Protein AF-A0A2S6S0I6-F1 (afdb_monomer)

Secondary structure (DSSP, 8-state):
---TTS-HHHHHHHHHHHHHHHHHHHHHHHHHH--S--STTT-HHHHHHHHHHHHHHHHHHHHHHHHHHHHHHHHHHHHHHHHHHHHHHHHHHHHHHHTSTTS-HHHHHHHHHHHHHHHHHHHHHHHH-EETTEESSSSTTTTEEEE-SSSTT-EEEE-----STTTSS--------------HHHHTTTT-------PPTT--EEEE-SS-EEEE-PPTT--HHHHHHHHHTTHHHH-----------------SS---------

Nearest PDB structures (foldseek):
  8jmv-assembly1_A  TM=9.653E-01  e=4.214E-10  Bacillus amyloliquefaciens
  9atl-assembly1_K  TM=6.067E-01  e=5.389E-10  Stenotrophomonas maltophilia
  3k8w-assembly1_A  TM=6.489E-01  e=7.582E-09  Sphingomonas sp. A1
  6x80-assembly1_D  TM=6.463E-01  e=2.293E-08  Campylobacter jejuni
  6xky-assembly1_A  TM=8.250E-01  e=2.610E-06  Caulobacter vibrioides NA1000

Sequence (266 aa):
MPGINTSMGTSASMKSLLKTEREMLSAMERISSGKRINHAGDDAAGAAISDRMSATIRALDMSVRNAADVLSMAQVAEGALDEHSQALQRIRELSIQAATDILNAEQRVYLQTEVNQLLNEMDRVSRDTTFNEIAVLDGTFADRRFQIGSHEREKAVISIANMRNDMLGAYQASTEHTAGETNLAANVRAGDTAPASLVSANDDFDITGLLGTATIDVNAGNTAADIVELVNDKFDNTGVSATATTTVKLQVNSTAGAMQGTGKVV

Radius of gyration: 42.01 Å; Cα contacts (8 Å, |Δi|>4): 218; chains: 1; bounding box: 95×36×138 Å

Foldseek 3Di:
DPDPPDPPPVVVVVVVVVVVVVVVVLVVVCVVVVHPDDDCVVPVVVVVVVVVVVLQVVLQVVLVVLVVLVVVLVVLVVVLVVLVVVLVVLLVVLVVVLPDPVDDPVRNVVSVVVNVVSLVVNQVSQVVSDDPNHRCQQQPLAQDWTQNGSDPPNTDTDGHHHRRPCPVPPPDDDDDPCPDDPAVVVCVVPVDDDPFDPDDQPPWDWQAAPQGIDIQGTHGRDDPVNSQVSVVVCCVRHVDHDDDDDDHDHDDDPDPDDDDDDDDDD

Solvent-accessible surface area (backbone atoms only — not comparable to full-atom values): 16025 Å² total; per-residue (Å²): 130,85,66,86,89,61,58,64,70,59,52,51,54,49,53,51,49,59,47,53,51,53,52,49,52,52,50,50,51,28,63,76,68,72,35,94,70,87,50,67,88,78,39,55,68,61,45,54,51,53,50,51,51,54,50,42,50,55,35,40,57,50,10,53,50,46,47,49,55,51,49,55,46,50,51,55,51,49,55,55,50,49,53,46,51,55,47,49,52,51,45,50,53,51,51,58,58,59,70,40,86,88,60,53,74,70,56,45,52,52,52,48,51,54,43,52,50,49,52,52,47,43,41,45,52,26,64,69,42,54,55,94,90,37,53,48,27,67,35,78,28,48,74,41,74,41,63,56,40,71,54,92,89,40,57,49,75,48,65,36,67,50,56,36,65,78,68,58,77,67,82,78,85,83,82,81,84,80,70,75,91,71,48,58,73,59,50,72,74,42,97,58,79,77,86,69,54,84,44,48,69,75,66,51,47,75,45,78,39,93,69,32,72,44,77,44,85,39,54,60,55,49,48,63,63,55,53,25,49,60,40,43,74,40,22,93,50,15,70,46,82,59,84,68,82,89,85,82,72,84,73,87,78,82,72,90,77,84,88,88,80,93,74,89,79,132

Structure (mmCIF, N/CA/C/O backbone):
data_AF-A0A2S6S0I6-F1
#
_entry.id   AF-A0A2S6S0I6-F1
#
loop_
_atom_site.group_PDB
_atom_site.id
_atom_site.type_symbol
_atom_site.label_atom_id
_atom_site.label_alt_id
_atom_site.label_comp_id
_atom_site.label_asym_id
_atom_site.label_entity_id
_atom_site.label_seq_id
_atom_site.pdbx_PDB_ins_code
_atom_site.Cartn_x
_atom_site.Cartn_y
_atom_site.Cartn_z
_atom_site.occupancy
_atom_site.B_iso_or_equiv
_atom_site.auth_seq_id
_atom_site.auth_comp_id
_atom_site.auth_asym_id
_atom_site.auth_atom_id
_atom_site.pdbx_PDB_model_num
ATOM 1 N N . MET A 1 1 ? -56.258 -19.439 76.731 1.00 50.78 1 MET A N 1
ATOM 2 C CA . MET A 1 1 ? -55.107 -18.648 77.217 1.00 50.78 1 MET A CA 1
ATOM 3 C C . MET A 1 1 ? -54.186 -18.372 76.038 1.00 50.78 1 MET A C 1
ATOM 5 O O . MET A 1 1 ? -53.887 -19.327 75.331 1.00 50.78 1 MET A O 1
ATOM 9 N N . PRO A 1 2 ? -53.771 -17.122 75.778 1.00 57.38 2 PRO A N 1
ATOM 10 C CA . PRO A 1 2 ? -52.704 -16.849 74.819 1.00 57.38 2 PRO A CA 1
ATOM 11 C C . PRO A 1 2 ? -51.404 -17.451 75.373 1.00 57.38 2 PRO A C 1
ATOM 13 O O . PRO A 1 2 ? -51.057 -17.201 76.526 1.00 57.38 2 PRO A O 1
ATOM 16 N N . GLY A 1 3 ? -50.729 -18.302 74.601 1.00 61.59 3 GLY A N 1
ATOM 17 C CA . GLY A 1 3 ? -49.487 -18.950 75.027 1.00 61.59 3 GLY A CA 1
ATOM 18 C C . GLY A 1 3 ? -48.355 -17.933 75.195 1.00 61.59 3 GLY A C 1
ATOM 19 O O . GLY A 1 3 ? -48.054 -17.180 74.276 1.00 61.59 3 GLY A O 1
ATOM 20 N N . ILE A 1 4 ? -47.723 -17.922 76.368 1.00 61.22 4 ILE A N 1
ATOM 21 C CA . ILE A 1 4 ? -46.702 -16.935 76.771 1.00 61.22 4 ILE A CA 1
ATOM 22 C C . ILE A 1 4 ? -45.299 -17.317 76.236 1.00 61.22 4 ILE A C 1
ATOM 24 O O . ILE A 1 4 ? -44.398 -16.488 76.195 1.00 61.22 4 ILE A O 1
ATOM 28 N N . ASN A 1 5 ? -45.121 -18.553 75.745 1.00 66.50 5 ASN A N 1
ATOM 29 C CA . ASN A 1 5 ? -43.836 -19.069 75.243 1.00 66.50 5 ASN A CA 1
ATOM 30 C C . ASN A 1 5 ? -43.506 -18.699 73.786 1.00 66.50 5 ASN A C 1
ATOM 32 O O . ASN A 1 5 ? -42.375 -18.897 73.348 1.00 66.50 5 ASN A O 1
ATOM 36 N N . THR A 1 6 ? -44.455 -18.187 73.000 1.00 72.81 6 THR A N 1
ATOM 37 C CA . THR A 1 6 ? -44.196 -17.783 71.608 1.00 72.81 6 THR A CA 1
ATOM 38 C C . THR A 1 6 ? -44.976 -16.516 71.308 1.00 72.81 6 THR A C 1
ATOM 40 O O . THR A 1 6 ? -46.170 -16.548 71.019 1.00 72.81 6 THR A O 1
ATOM 43 N N . SER A 1 7 ? -44.302 -15.371 71.406 1.00 79.88 7 SER A N 1
ATOM 44 C CA . SER A 1 7 ? -44.928 -14.087 71.106 1.00 79.88 7 SER A CA 1
ATOM 45 C C . SER A 1 7 ? -45.007 -13.890 69.591 1.00 79.88 7 SER A C 1
ATOM 47 O O . SER A 1 7 ? -44.035 -13.538 68.921 1.00 79.88 7 SER A O 1
ATOM 49 N N . MET A 1 8 ? -46.191 -14.136 69.026 1.00 79.88 8 MET A N 1
ATOM 50 C CA . MET A 1 8 ? -46.463 -13.891 67.605 1.00 79.88 8 MET A CA 1
ATOM 51 C C . MET A 1 8 ? -46.249 -12.420 67.222 1.00 79.88 8 MET A C 1
ATOM 53 O O . MET A 1 8 ? -45.791 -12.149 66.116 1.00 79.88 8 MET A O 1
ATOM 57 N N . GLY A 1 9 ? -46.524 -11.482 68.137 1.00 83.25 9 GLY A N 1
ATOM 58 C CA . GLY A 1 9 ? -46.316 -10.050 67.911 1.00 83.25 9 GLY A CA 1
ATOM 59 C C . GLY A 1 9 ? -44.840 -9.686 67.742 1.00 83.25 9 GLY A C 1
ATOM 60 O O . GLY A 1 9 ? -44.489 -8.988 66.795 1.00 83.25 9 GLY A O 1
ATOM 61 N N . THR A 1 10 ? -43.951 -10.215 68.592 1.00 86.00 10 THR A N 1
ATOM 62 C CA . THR A 1 10 ? -42.505 -9.969 68.444 1.00 86.00 10 THR A CA 1
ATOM 63 C C . THR A 1 10 ? -41.921 -10.711 67.245 1.00 86.00 10 THR A C 1
ATOM 65 O O . THR A 1 10 ? -41.076 -10.157 66.548 1.00 86.00 10 THR A O 1
ATOM 68 N N . SER A 1 11 ? -42.402 -11.924 66.943 1.00 87.06 11 SER A N 1
ATOM 69 C CA . SER A 1 11 ? -41.995 -12.671 65.744 1.00 87.06 11 SER A CA 1
ATOM 70 C C . SER A 1 11 ? -42.382 -11.948 64.448 1.00 87.06 11 SER A C 1
ATOM 72 O O . SER A 1 11 ? -41.579 -11.881 63.516 1.00 87.06 11 SER A O 1
ATOM 74 N N . ALA A 1 12 ? -43.581 -11.361 64.387 1.00 88.75 12 ALA A N 1
ATOM 75 C CA . ALA A 1 12 ? -44.023 -10.563 63.246 1.00 88.75 12 ALA A CA 1
ATOM 76 C C . ALA A 1 12 ? -43.173 -9.292 63.078 1.00 88.75 12 ALA A C 1
ATOM 78 O O . ALA A 1 12 ? -42.680 -9.043 61.976 1.00 88.75 12 ALA A O 1
ATOM 79 N N . SER A 1 13 ? -42.918 -8.553 64.166 1.00 89.62 13 SER A N 1
ATOM 80 C CA . SER A 1 13 ? -42.049 -7.366 64.147 1.00 89.62 13 SER A CA 1
ATOM 81 C C . SER A 1 13 ? -40.599 -7.694 63.768 1.00 89.62 13 SER A C 1
ATOM 83 O O . SER A 1 13 ? -39.966 -6.951 63.020 1.00 89.62 13 SER A O 1
ATOM 85 N N . MET A 1 14 ? -40.065 -8.832 64.223 1.00 91.38 14 MET A N 1
ATOM 86 C CA . MET A 1 14 ? -38.725 -9.295 63.844 1.00 91.38 14 MET A CA 1
ATOM 87 C C . MET A 1 14 ? -38.656 -9.661 62.354 1.00 91.38 14 MET A C 1
ATOM 89 O O . MET A 1 14 ? -37.700 -9.292 61.677 1.00 91.38 14 MET A O 1
ATOM 93 N N . LYS A 1 15 ? -39.690 -10.314 61.801 1.00 92.38 15 LYS A N 1
ATOM 94 C CA . LYS A 1 15 ? -39.775 -10.594 60.356 1.00 92.38 15 LYS A CA 1
ATOM 95 C C . LYS A 1 15 ? -39.839 -9.318 59.514 1.00 92.38 15 LYS A C 1
ATOM 97 O O . LYS A 1 15 ? -39.210 -9.281 58.457 1.00 92.38 15 LYS A O 1
ATOM 102 N N . SER A 1 16 ? -40.567 -8.286 59.953 1.00 92.31 16 SER A N 1
ATOM 103 C CA . SER A 1 16 ? -40.580 -6.996 59.248 1.00 92.31 16 SER A CA 1
ATOM 104 C C . SER A 1 16 ? -39.231 -6.286 59.330 1.00 92.31 16 SER A C 1
ATOM 106 O O . SER A 1 16 ? -38.780 -5.771 58.313 1.00 92.31 16 SER A O 1
ATOM 108 N N . LEU A 1 17 ? -38.550 -6.336 60.481 1.00 95.19 17 LEU A N 1
ATOM 109 C CA . LEU A 1 17 ? -37.222 -5.736 60.658 1.00 95.19 17 LEU A CA 1
ATOM 110 C C . LEU A 1 17 ? -36.180 -6.415 59.749 1.00 95.19 17 LEU A C 1
ATOM 112 O O . LEU A 1 17 ? -35.472 -5.743 59.005 1.00 95.19 17 LEU A O 1
ATOM 116 N N . LEU A 1 18 ? -36.181 -7.751 59.690 1.00 95.31 18 LEU A N 1
ATOM 117 C CA . LEU A 1 18 ? -35.333 -8.521 58.767 1.00 95.31 18 LEU A CA 1
ATOM 118 C C . LEU A 1 18 ? -35.675 -8.284 57.287 1.00 95.31 18 LEU A C 1
ATOM 120 O O . LEU A 1 18 ? -34.847 -8.512 56.405 1.00 95.31 18 LEU A O 1
ATOM 124 N N . LYS A 1 19 ? -36.912 -7.886 56.968 1.00 94.31 19 LYS A N 1
ATOM 125 C CA . LYS A 1 19 ? -37.284 -7.481 55.606 1.00 94.31 19 LYS A CA 1
ATOM 126 C C . LYS A 1 19 ? -36.702 -6.101 55.284 1.00 94.31 19 LYS A C 1
ATOM 128 O O . LYS A 1 19 ? -36.052 -5.968 54.253 1.00 94.31 19 LYS A O 1
ATOM 133 N N . THR A 1 20 ? -36.863 -5.125 56.179 1.00 94.75 20 THR A N 1
ATOM 134 C CA . THR A 1 20 ? -36.318 -3.770 55.996 1.00 94.75 20 THR A CA 1
ATOM 135 C C . THR A 1 20 ? -34.794 -3.755 55.964 1.00 94.75 20 THR A C 1
ATOM 137 O O . THR A 1 20 ? -34.210 -3.020 55.179 1.00 94.75 20 THR A O 1
ATOM 140 N N . GLU A 1 21 ? -34.137 -4.600 56.760 1.00 95.38 21 GLU A N 1
ATOM 141 C CA . GLU A 1 21 ? -32.679 -4.738 56.750 1.00 95.38 21 GLU A CA 1
ATOM 142 C C . GLU A 1 21 ? -32.182 -5.263 55.397 1.00 95.38 21 GLU A C 1
ATOM 144 O O . GLU A 1 21 ? -31.256 -4.700 54.819 1.00 95.38 21 GLU A O 1
ATOM 149 N N . ARG A 1 22 ? -32.852 -6.274 54.824 1.00 92.81 22 ARG A N 1
ATOM 150 C CA . ARG A 1 22 ? -32.531 -6.787 53.480 1.00 92.81 22 ARG A CA 1
ATOM 151 C C . ARG A 1 22 ? -32.759 -5.749 52.378 1.00 92.81 22 ARG A C 1
ATOM 153 O O . ARG A 1 22 ? -31.929 -5.632 51.480 1.00 92.81 22 ARG A O 1
ATOM 160 N N . GLU A 1 23 ? -33.852 -4.990 52.447 1.00 91.25 23 GLU A N 1
ATOM 161 C CA . GLU A 1 23 ? -34.130 -3.901 51.497 1.00 91.25 23 GLU A CA 1
ATOM 162 C C . GLU A 1 23 ? -33.086 -2.777 51.604 1.00 91.25 23 GLU A C 1
ATOM 164 O O . GLU A 1 23 ? -32.590 -2.300 50.583 1.00 91.25 23 GLU A O 1
ATOM 169 N N . MET A 1 24 ? -32.689 -2.405 52.826 1.00 93.75 24 MET A N 1
ATOM 170 C CA . MET A 1 24 ? -31.633 -1.422 53.077 1.00 93.75 24 MET A CA 1
ATOM 171 C C . MET A 1 24 ? -30.283 -1.891 52.525 1.00 93.75 24 MET A C 1
ATOM 173 O O . MET A 1 24 ? -29.609 -1.118 51.848 1.00 93.75 24 MET A O 1
ATOM 177 N N . LEU A 1 25 ? -29.898 -3.150 52.761 1.00 93.19 25 LEU A N 1
ATOM 178 C CA . LEU A 1 25 ? -28.653 -3.718 52.232 1.00 93.19 25 LEU A CA 1
ATOM 179 C C . LEU A 1 25 ? -28.631 -3.710 50.697 1.00 93.19 25 LEU A C 1
ATOM 181 O O . LEU A 1 25 ? -27.632 -3.306 50.107 1.00 93.19 25 LEU A O 1
ATOM 185 N N . SER A 1 26 ? -29.744 -4.062 50.047 1.00 90.31 26 SER A N 1
ATOM 186 C CA . SER A 1 26 ? -29.864 -3.992 48.583 1.00 90.31 26 SER A CA 1
ATOM 187 C C . SER A 1 26 ? -29.783 -2.552 48.056 1.00 90.31 26 SER A C 1
ATOM 189 O O . SER A 1 26 ? -29.106 -2.288 47.061 1.00 90.31 26 SER A O 1
ATOM 191 N N . ALA A 1 27 ? -30.417 -1.589 48.735 1.00 92.06 27 ALA A N 1
ATOM 192 C CA . ALA A 1 27 ? -30.324 -0.176 48.369 1.00 92.06 27 ALA A CA 1
ATOM 193 C C . ALA A 1 27 ? -28.891 0.367 48.522 1.00 92.06 27 ALA A C 1
ATOM 195 O O . ALA A 1 27 ? -28.409 1.075 47.638 1.00 92.06 27 ALA A O 1
ATOM 196 N N . MET A 1 28 ? -28.193 -0.006 49.599 1.00 93.81 28 MET A N 1
ATOM 197 C CA . MET A 1 28 ? -26.780 0.331 49.809 1.00 93.81 28 MET A CA 1
ATOM 198 C C . MET A 1 28 ? -25.887 -0.267 48.716 1.00 93.81 28 MET A C 1
ATOM 200 O O . MET A 1 28 ? -25.025 0.428 48.182 1.00 93.81 28 MET A O 1
ATOM 204 N N . GLU A 1 29 ? -26.128 -1.518 48.319 1.00 92.38 29 GLU A N 1
ATOM 205 C CA . GLU A 1 29 ? -25.396 -2.173 47.233 1.00 92.38 29 GLU A CA 1
ATOM 206 C C . GLU A 1 29 ? -25.600 -1.455 45.887 1.00 92.38 29 GLU A C 1
ATOM 208 O O . GLU A 1 29 ? -24.639 -1.180 45.164 1.00 92.38 29 GLU A O 1
ATOM 213 N N . ARG A 1 30 ? -26.844 -1.086 45.555 1.00 92.50 30 ARG A N 1
ATOM 214 C CA . ARG A 1 30 ? -27.173 -0.313 44.343 1.00 92.50 30 ARG A CA 1
ATOM 215 C C . ARG A 1 30 ?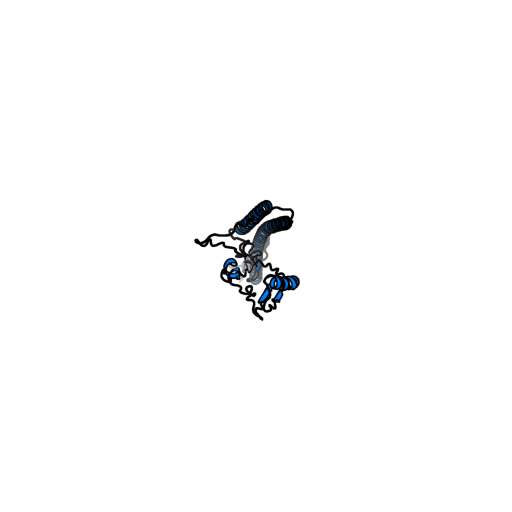 -26.539 1.077 44.345 1.00 92.50 30 ARG A C 1
ATOM 217 O O . ARG A 1 30 ? -26.042 1.513 43.312 1.00 92.50 30 ARG A O 1
ATOM 224 N N . ILE A 1 31 ? -26.506 1.755 45.493 1.00 94.31 31 ILE A N 1
ATOM 225 C CA . ILE A 1 31 ? -25.839 3.059 45.629 1.00 94.31 31 ILE A CA 1
ATOM 226 C C . ILE A 1 31 ? -24.323 2.910 45.463 1.00 94.31 31 ILE A C 1
ATOM 228 O O . ILE A 1 31 ? -23.718 3.680 44.724 1.00 94.31 31 ILE A O 1
ATOM 232 N N . SER A 1 32 ? -23.713 1.903 46.093 1.00 95.25 32 SER A N 1
ATOM 233 C CA . SER A 1 32 ? -22.263 1.684 46.020 1.00 95.25 32 SER A CA 1
ATOM 234 C C . SER A 1 32 ? -21.788 1.267 44.627 1.00 95.25 32 SER A C 1
ATOM 236 O O . SER A 1 32 ? -20.686 1.624 44.225 1.00 95.25 32 SER A O 1
ATOM 238 N N . SER A 1 33 ? -22.588 0.481 43.908 1.00 91.75 33 SER A N 1
ATOM 239 C CA . SER A 1 33 ? -22.272 0.008 42.552 1.00 91.75 33 SER A CA 1
ATOM 240 C C . SER A 1 33 ? -22.685 0.993 41.457 1.00 91.75 33 SER A C 1
ATOM 242 O O . SER A 1 33 ? -22.213 0.882 40.326 1.00 91.75 33 SER A O 1
ATOM 244 N N . GLY A 1 34 ? -23.611 1.908 41.760 1.00 93.00 34 GLY A N 1
ATOM 245 C CA . GLY A 1 34 ? -24.275 2.766 40.779 1.00 93.00 34 GLY A CA 1
ATOM 246 C C . GLY A 1 34 ? -25.169 2.007 39.787 1.00 93.00 34 GLY A C 1
ATOM 247 O O . GLY A 1 34 ? -25.673 2.605 38.838 1.00 93.00 34 GLY A O 1
ATOM 248 N N . LYS A 1 35 ? -25.371 0.696 39.971 1.00 89.50 35 LYS A N 1
ATOM 249 C CA . LYS A 1 35 ? -26.155 -0.156 39.073 1.00 89.50 35 LYS A CA 1
ATOM 250 C C . LYS A 1 35 ? -27.477 -0.518 39.730 1.00 89.50 35 LYS A C 1
ATOM 252 O O . LYS A 1 35 ? -27.540 -0.899 40.893 1.00 89.50 35 LYS A O 1
ATOM 257 N N . ARG A 1 36 ? -28.560 -0.436 38.954 1.00 88.19 36 ARG A N 1
ATOM 258 C CA . ARG A 1 36 ? -29.891 -0.867 39.405 1.00 88.19 36 ARG A CA 1
ATOM 259 C C . ARG A 1 36 ? -29.988 -2.391 39.537 1.00 88.19 36 ARG A C 1
ATOM 261 O O . ARG A 1 36 ? -30.704 -2.865 40.407 1.00 88.19 36 ARG A O 1
ATOM 268 N N . ILE A 1 37 ? -29.288 -3.133 38.678 1.00 86.62 37 ILE A N 1
ATOM 269 C CA . ILE A 1 37 ? -29.290 -4.599 38.633 1.00 86.62 37 ILE A CA 1
ATOM 270 C C . ILE A 1 37 ? -27.884 -5.070 39.010 1.00 86.62 37 ILE A C 1
ATOM 272 O O . ILE A 1 37 ? -26.950 -4.876 38.233 1.00 86.62 37 ILE A O 1
ATOM 276 N N . ASN A 1 38 ? -27.739 -5.659 40.199 1.00 84.12 38 ASN A N 1
ATOM 277 C CA . ASN A 1 38 ? -26.460 -6.207 40.681 1.00 84.12 38 ASN A CA 1
ATOM 278 C C . ASN A 1 38 ? -26.423 -7.735 40.678 1.00 84.12 38 ASN A C 1
ATOM 280 O O . ASN A 1 38 ? -25.365 -8.330 40.500 1.00 84.12 38 ASN A O 1
ATOM 284 N N . HIS A 1 39 ? -27.586 -8.369 40.830 1.00 84.19 39 HIS A N 1
ATOM 285 C CA . HIS A 1 39 ? -27.728 -9.815 40.906 1.00 84.19 39 HIS A CA 1
ATOM 286 C C . HIS A 1 39 ? -28.691 -10.321 39.826 1.00 84.19 39 HIS A C 1
ATOM 288 O O . HIS A 1 39 ? -29.719 -9.698 39.563 1.00 84.19 39 HIS A O 1
ATOM 294 N N . ALA A 1 40 ? -28.410 -11.500 39.261 1.00 76.00 40 ALA A N 1
ATOM 295 C CA . ALA A 1 40 ? -29.259 -12.137 38.246 1.00 76.00 40 ALA A CA 1
ATOM 296 C C . ALA A 1 40 ? -30.687 -12.461 38.742 1.00 76.00 40 ALA A C 1
ATOM 298 O O . ALA A 1 40 ? -31.595 -12.630 37.934 1.00 76.00 40 ALA A O 1
ATOM 299 N N . GLY A 1 41 ? -30.890 -12.535 40.065 1.00 81.31 41 GLY A N 1
ATOM 300 C CA . GLY A 1 41 ? -32.199 -12.763 40.684 1.00 81.31 41 GLY A CA 1
ATOM 301 C C . GLY A 1 41 ? -33.079 -11.515 40.837 1.00 81.31 41 GLY A C 1
ATOM 302 O O . GLY A 1 41 ? -34.249 -11.661 41.172 1.00 81.31 41 GLY A O 1
ATOM 303 N N . ASP A 1 42 ? -32.538 -10.313 40.618 1.00 83.25 42 ASP A N 1
ATOM 304 C CA . ASP A 1 42 ? -33.250 -9.036 40.798 1.00 83.25 42 ASP A CA 1
ATOM 305 C C . ASP A 1 42 ? -34.086 -8.676 39.551 1.00 83.25 42 ASP A C 1
ATOM 307 O O . ASP A 1 42 ? -35.245 -8.284 39.652 1.00 83.25 42 ASP A O 1
ATOM 311 N N . ASP A 1 43 ? -33.519 -8.895 38.359 1.00 86.75 43 ASP A N 1
ATOM 312 C CA . ASP A 1 43 ? -34.204 -8.778 37.066 1.00 86.75 43 ASP A CA 1
ATOM 313 C C . ASP A 1 43 ? -33.462 -9.612 36.008 1.00 86.75 43 ASP A C 1
ATOM 315 O O . ASP A 1 43 ? -32.485 -9.159 35.410 1.00 86.75 43 ASP A O 1
ATOM 319 N N . ALA A 1 44 ? -33.912 -10.848 35.777 1.00 86.62 44 ALA A N 1
ATOM 320 C CA . ALA A 1 44 ? -33.250 -11.767 34.849 1.00 86.62 44 ALA A CA 1
ATOM 321 C C . ALA A 1 44 ? -33.290 -11.278 33.387 1.00 86.62 44 ALA A C 1
ATOM 323 O O . ALA A 1 44 ? -32.335 -11.483 32.636 1.00 86.62 44 ALA A O 1
ATOM 324 N N . ALA A 1 45 ? -34.375 -10.612 32.976 1.00 87.88 45 ALA A N 1
ATOM 325 C CA . ALA A 1 45 ? -34.515 -10.093 31.617 1.00 87.88 45 ALA A CA 1
ATOM 326 C C . ALA A 1 45 ? -33.662 -8.832 31.416 1.00 87.88 45 ALA A C 1
ATOM 328 O O . ALA A 1 45 ? -32.951 -8.718 30.414 1.00 87.88 45 ALA A O 1
ATOM 329 N N . GLY A 1 46 ? -33.680 -7.915 32.388 1.00 89.75 46 GLY A N 1
ATOM 330 C CA . GLY A 1 46 ? -32.841 -6.720 32.390 1.00 89.75 46 GLY A CA 1
ATOM 331 C C . GLY A 1 46 ? -31.351 -7.053 32.431 1.00 89.75 46 GLY A C 1
ATOM 332 O O . GLY A 1 46 ? -30.594 -6.490 31.640 1.00 89.75 46 GLY A O 1
ATOM 333 N N . ALA A 1 47 ? -30.948 -8.020 33.26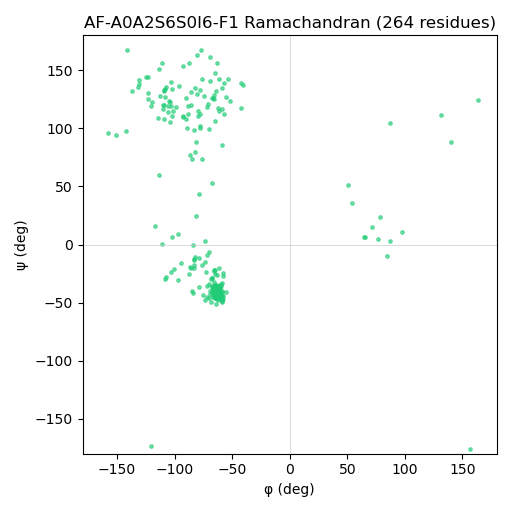5 1.00 89.12 47 ALA A N 1
ATOM 334 C CA . ALA A 1 47 ? -29.573 -8.519 33.328 1.00 89.12 47 ALA A CA 1
ATOM 335 C C . ALA A 1 47 ? -29.114 -9.088 31.974 1.00 89.12 47 ALA A C 1
ATOM 337 O O . ALA A 1 47 ? -28.071 -8.690 31.454 1.00 89.12 47 ALA A O 1
ATOM 338 N N . ALA A 1 48 ? -29.931 -9.936 31.337 1.00 90.44 48 ALA A N 1
ATOM 339 C CA . ALA A 1 48 ? -29.599 -10.526 30.039 1.00 90.44 48 ALA A CA 1
ATOM 340 C C . ALA A 1 48 ? -29.455 -9.478 28.917 1.00 90.44 48 ALA A C 1
ATOM 342 O O . ALA A 1 48 ? -28.601 -9.612 28.035 1.00 90.44 48 ALA A O 1
ATOM 343 N N . ILE A 1 49 ? -30.275 -8.420 28.933 1.00 90.44 49 ILE A N 1
ATOM 344 C CA . ILE A 1 49 ? -30.155 -7.311 27.975 1.00 90.44 49 ILE A CA 1
ATOM 345 C C . ILE A 1 49 ? -28.890 -6.497 28.258 1.00 90.44 49 ILE A C 1
ATOM 347 O O . ILE A 1 49 ? -28.141 -6.215 27.320 1.00 90.44 49 ILE A O 1
ATOM 351 N N . SER A 1 50 ? -28.614 -6.159 29.523 1.00 91.69 50 SER A N 1
ATOM 352 C CA . SER A 1 50 ? -27.404 -5.415 29.888 1.00 91.69 50 SER A CA 1
ATOM 353 C C . SER A 1 50 ? -26.125 -6.187 29.573 1.00 91.69 50 SER A C 1
ATOM 355 O O . SER A 1 50 ? -25.152 -5.582 29.125 1.00 91.69 50 SER A O 1
ATOM 357 N N . ASP A 1 51 ? -26.129 -7.512 29.717 1.00 91.44 51 ASP A N 1
ATOM 358 C CA . ASP A 1 51 ? -24.986 -8.359 29.370 1.00 91.44 51 ASP A CA 1
ATOM 359 C C . ASP A 1 51 ? -24.760 -8.401 27.857 1.00 91.44 51 ASP A C 1
ATOM 361 O O . ASP A 1 51 ? -23.627 -8.236 27.398 1.00 91.44 51 ASP A O 1
ATOM 365 N N . ARG A 1 52 ? -25.835 -8.524 27.063 1.00 93.19 52 ARG A N 1
ATOM 366 C CA . ARG A 1 52 ? -25.758 -8.439 25.595 1.00 93.19 52 ARG A CA 1
ATOM 367 C C . ARG A 1 52 ? -25.228 -7.080 25.140 1.00 93.19 52 ARG A C 1
ATOM 369 O O . ARG A 1 52 ? -24.349 -7.024 24.281 1.00 93.19 52 ARG A O 1
ATOM 376 N N . MET A 1 53 ? -25.732 -5.988 25.716 1.00 93.38 53 MET A N 1
ATOM 377 C CA . MET A 1 53 ? -25.245 -4.641 25.406 1.00 93.38 53 MET A CA 1
ATOM 378 C C . MET A 1 53 ? -23.773 -4.486 25.802 1.00 93.38 53 MET A C 1
ATOM 380 O O . MET A 1 53 ? -22.979 -4.006 25.002 1.00 93.38 53 MET A O 1
ATOM 384 N N . SER A 1 54 ? -23.374 -4.982 26.975 1.00 93.19 54 SER A N 1
ATOM 385 C CA . SER A 1 54 ? -21.978 -4.944 27.436 1.00 93.19 54 SER A CA 1
ATOM 386 C C . SER A 1 54 ? -21.042 -5.787 26.561 1.00 93.19 54 SER A C 1
ATOM 388 O O . SER A 1 54 ? -19.880 -5.433 26.364 1.00 93.19 54 SER A O 1
ATOM 390 N N . ALA A 1 55 ? -21.514 -6.917 26.028 1.00 93.31 55 ALA A N 1
ATOM 391 C CA . ALA A 1 55 ? -20.780 -7.701 25.037 1.00 93.31 55 ALA A CA 1
ATOM 392 C C . ALA A 1 55 ? -20.644 -6.940 23.708 1.00 93.31 55 ALA A C 1
ATOM 394 O O . ALA A 1 55 ? -19.554 -6.892 23.146 1.00 93.31 55 ALA A O 1
ATOM 395 N N . THR A 1 56 ? -21.718 -6.286 23.259 1.00 93.81 56 THR A N 1
ATOM 396 C CA . THR A 1 56 ? -21.730 -5.485 22.024 1.00 93.81 56 THR A CA 1
ATOM 397 C C . THR A 1 56 ? -20.783 -4.289 22.123 1.00 93.81 56 THR A C 1
ATOM 399 O O . THR A 1 56 ?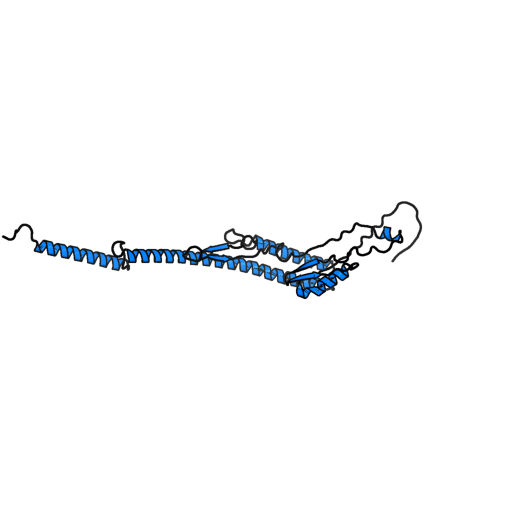 -20.007 -4.064 21.205 1.00 93.81 56 THR A O 1
ATOM 402 N N . ILE A 1 57 ? -20.776 -3.568 23.251 1.00 94.00 57 ILE A N 1
ATOM 403 C CA . ILE A 1 57 ? -19.849 -2.449 23.500 1.00 94.00 57 ILE A CA 1
ATOM 404 C C . ILE A 1 57 ? -18.400 -2.933 23.422 1.00 94.00 57 ILE A C 1
ATOM 406 O O . ILE A 1 57 ? -17.609 -2.373 22.674 1.00 94.00 57 ILE A O 1
ATOM 410 N N . ARG A 1 58 ? -18.062 -4.032 24.111 1.00 94.25 58 ARG A N 1
ATOM 411 C CA . ARG A 1 58 ? -16.707 -4.603 24.052 1.00 94.25 58 ARG A CA 1
ATOM 412 C C . ARG A 1 58 ? -16.318 -5.048 22.640 1.00 94.25 58 ARG A C 1
ATOM 414 O O . ARG A 1 58 ? -15.167 -4.878 22.250 1.00 94.25 58 ARG A O 1
ATOM 421 N N . ALA A 1 59 ? -17.258 -5.604 21.877 1.00 93.69 59 ALA A N 1
ATOM 422 C CA . ALA A 1 59 ? -17.028 -5.975 20.483 1.00 93.69 59 ALA A CA 1
ATOM 423 C C . ALA A 1 59 ? -16.794 -4.741 19.592 1.00 93.69 59 ALA A C 1
ATOM 425 O O . ALA A 1 59 ? -15.892 -4.752 18.753 1.00 93.69 59 ALA A O 1
ATOM 426 N N . LEU A 1 60 ? -17.553 -3.661 19.802 1.00 93.25 60 LEU A N 1
ATOM 427 C CA . LEU A 1 60 ? -17.360 -2.387 19.108 1.00 93.25 60 LEU A CA 1
ATOM 428 C C . LEU A 1 60 ? -16.018 -1.741 19.474 1.00 93.25 60 LEU A C 1
ATOM 430 O O . LEU A 1 60 ? -15.316 -1.295 18.577 1.00 93.25 60 LEU A O 1
ATOM 434 N N . ASP A 1 61 ? -15.596 -1.776 20.740 1.00 94.94 61 ASP A N 1
ATOM 435 C CA . ASP A 1 61 ? -14.287 -1.251 21.159 1.00 94.94 61 ASP A CA 1
ATOM 436 C C . ASP A 1 61 ? -13.115 -1.974 20.475 1.00 94.94 61 ASP A C 1
ATOM 438 O O . ASP A 1 61 ? -12.108 -1.351 20.128 1.00 94.94 61 ASP A O 1
ATOM 442 N N . MET A 1 62 ? -13.226 -3.292 20.261 1.00 93.00 62 MET A N 1
ATOM 443 C CA . MET A 1 62 ? -12.244 -4.029 19.451 1.00 93.00 62 MET A CA 1
ATOM 444 C C . MET A 1 62 ? -12.340 -3.652 17.976 1.00 93.00 62 MET A C 1
ATOM 446 O O . MET A 1 62 ? -11.320 -3.500 17.315 1.00 93.00 62 MET A O 1
ATOM 450 N N . SER A 1 63 ? -13.557 -3.471 17.465 1.00 94.06 63 SER A N 1
ATOM 451 C CA . SER A 1 63 ? -13.788 -3.090 16.070 1.00 94.06 63 SER A CA 1
ATOM 452 C C . SER A 1 63 ? -13.195 -1.720 15.742 1.00 94.06 63 SER A C 1
ATOM 454 O O . SER A 1 63 ? -12.592 -1.557 14.686 1.00 94.06 63 SER A O 1
ATOM 456 N N . VAL A 1 64 ? -13.295 -0.756 16.662 1.00 93.44 64 VAL A N 1
ATOM 457 C CA . VAL A 1 64 ? -12.669 0.569 16.534 1.00 93.44 64 VAL A CA 1
ATOM 458 C C . VAL A 1 64 ? -11.148 0.452 16.492 1.00 93.44 64 VAL A C 1
ATOM 460 O O . VAL A 1 64 ? -10.514 1.105 15.668 1.00 93.44 64 VAL A O 1
ATOM 463 N N . ARG A 1 65 ? -10.553 -0.410 17.327 1.00 93.38 65 ARG A N 1
ATOM 464 C CA . ARG A 1 65 ? -9.109 -0.684 17.267 1.00 93.38 65 ARG A CA 1
ATOM 465 C C . ARG A 1 65 ? -8.694 -1.322 15.945 1.00 93.38 65 ARG A C 1
ATOM 467 O O . ARG A 1 65 ? -7.779 -0.816 15.311 1.00 93.38 65 ARG A O 1
ATOM 474 N N . ASN A 1 66 ? -9.421 -2.337 15.481 1.00 91.19 66 ASN A N 1
ATOM 475 C CA . ASN A 1 66 ? -9.161 -2.949 14.177 1.00 91.19 66 ASN A CA 1
ATOM 476 C C . ASN A 1 66 ? -9.270 -1.921 13.039 1.00 91.19 66 ASN A C 1
ATOM 478 O O . ASN A 1 66 ? -8.462 -1.934 12.119 1.00 91.19 66 ASN A O 1
ATOM 482 N N . ALA A 1 67 ? -10.258 -1.023 13.091 1.00 91.94 67 ALA A N 1
ATOM 483 C CA . ALA A 1 67 ? -10.413 0.039 12.100 1.00 91.94 67 ALA A CA 1
ATOM 484 C C . ALA A 1 67 ? -9.249 1.044 12.137 1.00 91.94 67 ALA A C 1
ATOM 486 O O . ALA A 1 67 ? -8.819 1.511 11.084 1.00 91.94 67 ALA A O 1
ATOM 487 N N . ALA A 1 68 ? -8.715 1.350 13.323 1.00 93.12 68 ALA A N 1
ATOM 488 C CA . ALA A 1 68 ? -7.526 2.185 13.463 1.00 93.12 68 ALA A CA 1
ATOM 489 C C . ALA A 1 68 ? -6.282 1.511 12.859 1.00 93.12 68 ALA A C 1
ATOM 491 O O . ALA A 1 68 ? -5.556 2.162 12.113 1.00 93.12 68 ALA A O 1
ATOM 492 N N . ASP A 1 69 ? -6.084 0.209 13.089 1.00 92.25 69 ASP A N 1
ATOM 493 C CA . ASP A 1 69 ? -4.972 -0.545 12.489 1.00 92.25 69 ASP A CA 1
ATOM 494 C C . ASP A 1 69 ? -5.076 -0.575 10.958 1.00 92.25 69 ASP A C 1
ATOM 496 O O . ASP A 1 69 ? -4.090 -0.383 10.247 1.00 92.25 69 ASP A O 1
ATOM 500 N N . VAL A 1 70 ? -6.295 -0.750 10.441 1.00 90.62 70 VAL A N 1
ATOM 501 C CA . VAL A 1 70 ? -6.585 -0.680 9.004 1.00 90.62 70 VAL A CA 1
ATOM 502 C C . VAL A 1 70 ? -6.266 0.696 8.431 1.00 90.62 70 VAL A C 1
ATOM 504 O O . VAL A 1 70 ? -5.696 0.785 7.345 1.00 90.62 70 VAL A O 1
ATOM 507 N N . LEU A 1 71 ? -6.613 1.765 9.149 1.00 92.38 71 LEU A N 1
ATOM 508 C CA . LEU A 1 71 ? -6.296 3.127 8.735 1.00 92.38 71 LEU A CA 1
ATOM 509 C C . LEU A 1 71 ? -4.782 3.357 8.699 1.00 92.38 71 LEU A C 1
ATOM 511 O O . LEU A 1 71 ? -4.275 3.881 7.712 1.00 92.38 71 LEU A O 1
ATOM 515 N N . SER A 1 72 ? -4.054 2.938 9.735 1.00 93.88 72 SER A N 1
ATOM 516 C CA . SER A 1 72 ? -2.592 3.057 9.773 1.00 93.88 72 SER A CA 1
ATOM 517 C C . SER A 1 72 ? -1.928 2.282 8.638 1.00 93.88 72 SER A C 1
ATOM 519 O O . SER A 1 72 ? -1.018 2.788 7.989 1.00 93.88 72 SER A O 1
ATOM 521 N N . MET A 1 73 ? -2.419 1.082 8.343 1.00 91.06 73 MET A N 1
ATOM 522 C CA . MET A 1 73 ? -1.956 0.296 7.205 1.00 91.06 73 MET A CA 1
ATOM 523 C C . MET A 1 73 ? -2.239 0.993 5.868 1.00 91.06 73 MET A C 1
ATOM 525 O O . MET A 1 73 ? -1.361 1.042 5.009 1.00 91.06 73 MET A O 1
ATOM 529 N N . ALA A 1 74 ? -3.441 1.552 5.692 1.00 90.56 74 ALA A N 1
ATOM 530 C CA . ALA A 1 74 ? -3.798 2.293 4.485 1.00 90.56 74 ALA A CA 1
ATOM 531 C C . ALA A 1 74 ? -2.900 3.525 4.289 1.00 90.56 74 ALA A C 1
ATOM 533 O O . ALA A 1 74 ? -2.472 3.777 3.171 1.00 90.56 74 ALA A O 1
ATOM 534 N N . GLN A 1 75 ? -2.545 4.232 5.366 1.00 93.12 75 GLN A N 1
ATOM 535 C CA . GLN A 1 7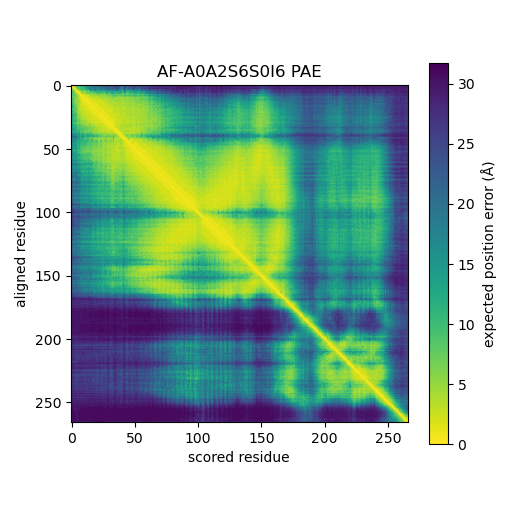5 ? -1.622 5.372 5.319 1.00 93.12 75 GLN A CA 1
ATOM 536 C C . GLN A 1 75 ? -0.198 4.967 4.920 1.00 93.12 75 GLN A C 1
ATOM 538 O O . GLN A 1 75 ? 0.446 5.675 4.151 1.00 93.12 75 GLN A O 1
ATOM 543 N N . VAL A 1 76 ? 0.299 3.826 5.412 1.00 93.00 76 VAL A N 1
ATOM 544 C CA . VAL A 1 76 ? 1.610 3.296 4.995 1.00 93.00 76 VAL A CA 1
ATOM 545 C C . VAL A 1 76 ? 1.594 2.939 3.508 1.00 93.00 76 VAL A C 1
ATOM 547 O O . VAL A 1 76 ? 2.519 3.296 2.782 1.00 93.00 76 VAL A O 1
ATOM 550 N N . ALA A 1 77 ? 0.527 2.284 3.042 1.00 91.56 77 ALA A N 1
ATOM 551 C CA . ALA A 1 77 ? 0.363 1.977 1.625 1.00 91.56 77 ALA A CA 1
ATOM 552 C C . ALA A 1 77 ? 0.248 3.252 0.768 1.00 91.56 77 ALA A C 1
ATOM 554 O O . ALA A 1 77 ? 0.874 3.330 -0.283 1.00 91.56 77 ALA A O 1
ATOM 555 N N . GLU A 1 78 ? -0.499 4.261 1.220 1.00 92.25 78 GLU A N 1
ATOM 556 C CA . GLU A 1 78 ? -0.649 5.549 0.533 1.00 92.25 78 GLU A CA 1
ATOM 557 C C . GLU A 1 78 ? 0.683 6.300 0.423 1.00 92.25 78 GLU A C 1
ATOM 559 O O . GLU A 1 78 ? 1.014 6.787 -0.655 1.00 92.25 78 GLU A O 1
ATOM 564 N N . GLY A 1 79 ? 1.488 6.328 1.489 1.00 94.25 79 GLY A N 1
ATOM 565 C CA . GLY A 1 79 ? 2.816 6.946 1.457 1.00 94.25 79 GLY A CA 1
ATOM 566 C C . GLY A 1 79 ? 3.747 6.291 0.435 1.00 94.25 79 GLY A C 1
ATOM 567 O O . GLY A 1 79 ? 4.393 6.983 -0.347 1.00 94.25 79 GLY A O 1
ATOM 568 N N . ALA A 1 80 ? 3.758 4.959 0.374 1.00 92.75 80 ALA A N 1
ATOM 569 C CA . ALA A 1 80 ? 4.544 4.237 -0.624 1.00 92.75 80 ALA A CA 1
ATOM 570 C C . ALA A 1 80 ? 4.019 4.457 -2.058 1.00 92.75 80 ALA A C 1
ATOM 572 O O . ALA A 1 80 ? 4.800 4.579 -3.002 1.00 92.75 80 ALA A O 1
ATOM 573 N N . LEU A 1 81 ? 2.698 4.555 -2.246 1.00 91.69 81 LEU A N 1
ATOM 574 C CA . LEU A 1 81 ? 2.102 4.889 -3.545 1.00 91.69 81 LEU A CA 1
ATOM 575 C C . LEU A 1 81 ? 2.440 6.315 -4.003 1.00 91.69 81 LEU A C 1
ATOM 577 O O . LEU A 1 81 ? 2.583 6.542 -5.207 1.00 91.69 81 LEU A O 1
ATOM 581 N N . ASP A 1 82 ? 2.600 7.262 -3.079 1.00 94.62 82 ASP A N 1
ATOM 582 C CA . ASP A 1 82 ? 3.053 8.613 -3.415 1.00 94.62 82 ASP A CA 1
ATOM 583 C C . ASP A 1 82 ? 4.501 8.609 -3.935 1.00 94.62 82 ASP A C 1
ATOM 585 O O . ASP A 1 82 ? 4.786 9.232 -4.959 1.00 94.62 82 ASP A O 1
ATOM 589 N N . GLU A 1 83 ? 5.396 7.813 -3.335 1.00 92.12 83 GLU A N 1
ATOM 590 C CA . GLU A 1 83 ? 6.758 7.611 -3.862 1.00 92.12 83 GLU A CA 1
ATOM 591 C C . GLU A 1 83 ? 6.738 7.035 -5.288 1.00 92.12 83 GLU A C 1
ATOM 593 O O . GLU A 1 83 ? 7.440 7.530 -6.175 1.00 92.12 83 GLU A O 1
ATOM 598 N N . HIS A 1 84 ? 5.876 6.045 -5.551 1.00 91.19 84 HIS A N 1
ATOM 599 C CA . HIS A 1 84 ? 5.671 5.515 -6.902 1.00 91.19 84 HIS A CA 1
ATOM 600 C C . HIS A 1 84 ? 5.168 6.588 -7.882 1.00 91.19 84 HIS A C 1
ATOM 602 O O . HIS A 1 84 ? 5.656 6.666 -9.011 1.00 91.19 84 HIS A O 1
ATOM 608 N N . SER A 1 85 ? 4.214 7.427 -7.468 1.00 92.75 85 SER A N 1
ATOM 609 C CA . SER A 1 85 ? 3.678 8.521 -8.290 1.00 92.75 85 SER A CA 1
ATOM 610 C C . SER A 1 85 ? 4.765 9.533 -8.665 1.00 92.75 85 SER A C 1
ATOM 612 O O . SER A 1 85 ? 4.908 9.887 -9.839 1.00 92.75 85 SER A O 1
ATOM 614 N N . GLN A 1 86 ? 5.584 9.949 -7.697 1.00 94.81 86 GLN A N 1
ATOM 615 C CA . GLN A 1 86 ? 6.696 10.876 -7.922 1.00 94.81 86 GLN A CA 1
ATOM 616 C C . GLN A 1 86 ? 7.769 10.268 -8.839 1.00 94.81 86 GLN A C 1
ATOM 618 O O . GLN A 1 86 ? 8.225 10.925 -9.780 1.00 94.81 86 GLN A O 1
ATOM 623 N N . ALA A 1 87 ? 8.124 8.994 -8.635 1.00 92.81 87 ALA A N 1
ATOM 624 C CA . ALA A 1 87 ? 9.069 8.283 -9.496 1.00 92.81 87 ALA A CA 1
ATOM 625 C C . ALA A 1 87 ? 8.563 8.185 -10.946 1.00 92.81 87 ALA A C 1
ATOM 627 O O . ALA A 1 87 ? 9.312 8.462 -11.883 1.00 92.81 87 ALA A O 1
ATOM 628 N N . LEU A 1 88 ? 7.278 7.872 -11.150 1.00 91.75 88 LEU A N 1
ATOM 629 C CA . LEU A 1 88 ? 6.666 7.821 -12.482 1.00 91.75 88 LEU A CA 1
ATOM 630 C C . LEU A 1 88 ? 6.632 9.189 -13.169 1.00 91.75 88 LEU A C 1
ATOM 632 O O . LEU A 1 88 ? 6.892 9.279 -14.371 1.00 91.75 88 LEU A O 1
ATOM 636 N N . GLN A 1 89 ? 6.340 10.260 -12.428 1.00 94.62 89 GLN A N 1
ATOM 637 C CA . GLN A 1 89 ? 6.414 11.621 -12.964 1.00 94.62 89 GLN A CA 1
ATOM 638 C C . GLN A 1 89 ? 7.839 11.946 -13.424 1.00 94.62 89 GLN A C 1
ATOM 640 O O . GLN A 1 89 ? 8.021 12.430 -14.542 1.00 94.62 89 GLN A O 1
ATOM 645 N N . ARG A 1 90 ? 8.854 11.576 -12.636 1.00 95.50 90 ARG A N 1
ATOM 646 C CA . ARG A 1 90 ? 10.259 11.755 -13.015 1.00 95.50 90 ARG A CA 1
ATOM 647 C C . ARG A 1 90 ? 10.647 10.933 -14.247 1.00 95.50 90 ARG A C 1
ATOM 649 O O . ARG A 1 90 ? 11.275 11.463 -15.160 1.00 95.50 90 ARG A O 1
ATOM 656 N N . ILE A 1 91 ? 10.233 9.667 -14.327 1.00 92.19 91 ILE A N 1
ATOM 657 C CA . ILE A 1 91 ? 10.452 8.821 -15.515 1.00 92.19 91 ILE A CA 1
ATOM 658 C C . ILE A 1 91 ? 9.809 9.458 -16.752 1.00 92.19 91 ILE A C 1
ATOM 660 O O . ILE A 1 91 ? 10.405 9.461 -17.833 1.00 92.19 91 ILE A O 1
ATOM 664 N N . ARG A 1 92 ? 8.617 10.047 -16.606 1.00 92.62 92 ARG A N 1
ATOM 665 C CA . ARG A 1 92 ? 7.935 10.755 -17.694 1.00 92.62 92 ARG A CA 1
ATOM 666 C C . ARG A 1 92 ? 8.717 11.980 -18.165 1.00 92.62 92 ARG A C 1
ATOM 668 O O . ARG A 1 92 ? 8.856 12.167 -19.371 1.00 92.62 92 ARG A O 1
ATOM 675 N N . GLU A 1 93 ? 9.249 12.785 -17.248 1.00 93.81 93 GLU A N 1
ATOM 676 C CA . GLU A 1 93 ? 10.115 13.925 -17.586 1.00 93.81 93 GLU A CA 1
ATOM 677 C C . GLU A 1 93 ? 11.355 13.478 -18.368 1.00 93.81 93 GLU A C 1
ATOM 679 O O . GLU A 1 93 ? 11.644 14.023 -19.435 1.00 93.81 93 GLU A O 1
ATOM 684 N N . LEU A 1 94 ? 12.047 12.443 -17.878 1.00 92.94 94 LEU A N 1
ATOM 685 C CA . LEU A 1 94 ? 13.231 11.878 -18.532 1.00 92.94 94 LEU A CA 1
ATOM 686 C C . LEU A 1 94 ? 12.900 11.317 -19.920 1.00 92.94 94 LEU A C 1
ATOM 688 O O . LEU A 1 94 ? 13.678 11.489 -20.856 1.00 92.94 94 LEU A O 1
ATOM 692 N N . SER A 1 95 ? 11.725 10.703 -20.077 1.00 89.69 95 SER A N 1
ATOM 693 C CA . SER A 1 95 ? 11.250 10.179 -21.363 1.00 89.69 95 SER A CA 1
ATOM 694 C C . SER A 1 95 ? 11.002 11.299 -22.378 1.00 89.69 95 SER A C 1
ATOM 696 O O . SER A 1 95 ? 11.426 11.196 -23.528 1.00 89.69 95 SER A O 1
ATOM 698 N N . ILE A 1 96 ? 10.378 12.405 -21.953 1.00 90.94 96 ILE A N 1
ATOM 699 C CA . ILE A 1 96 ? 10.176 13.594 -22.799 1.00 90.94 96 ILE A CA 1
ATOM 700 C C . ILE A 1 96 ? 11.527 14.220 -23.173 1.00 90.94 96 ILE A C 1
ATOM 702 O O . ILE A 1 96 ? 11.741 14.610 -24.323 1.00 90.94 96 ILE A O 1
ATOM 706 N N . GLN A 1 97 ? 12.467 14.274 -22.228 1.00 89.75 97 GLN A N 1
ATOM 707 C CA . GLN A 1 97 ? 13.816 14.771 -22.484 1.00 89.75 97 GLN A CA 1
ATOM 708 C C . GLN A 1 97 ? 14.567 13.889 -23.496 1.00 89.75 97 GLN A C 1
ATOM 710 O O . GLN A 1 97 ? 15.203 14.412 -24.412 1.00 89.75 97 GLN A O 1
ATOM 715 N N . ALA A 1 98 ? 14.461 12.564 -23.375 1.00 87.88 98 ALA A N 1
ATOM 716 C CA . ALA A 1 98 ? 15.085 11.606 -24.286 1.00 87.88 98 ALA A CA 1
ATOM 717 C C . ALA A 1 98 ? 14.477 11.633 -25.700 1.00 87.88 98 ALA A C 1
ATOM 719 O O . ALA A 1 98 ? 15.185 11.359 -26.671 1.00 87.88 98 ALA A O 1
ATOM 720 N N . ALA A 1 99 ? 13.197 12.001 -25.824 1.00 86.50 99 ALA A N 1
ATOM 721 C CA . ALA A 1 99 ? 12.498 12.142 -27.102 1.00 86.50 99 ALA A CA 1
ATOM 722 C C . ALA A 1 99 ? 12.942 13.370 -27.922 1.00 86.50 99 ALA A C 1
ATOM 724 O O . ALA A 1 99 ? 12.564 13.502 -29.083 1.00 86.50 99 ALA A O 1
ATOM 725 N N . THR A 1 100 ? 13.743 14.275 -27.350 1.00 84.12 100 THR A N 1
ATOM 726 C CA . THR A 1 100 ? 14.249 15.447 -28.075 1.00 84.12 100 THR A CA 1
ATOM 727 C C . THR A 1 100 ? 15.456 15.073 -28.953 1.00 84.12 100 THR A C 1
ATOM 729 O O . THR A 1 100 ? 16.437 14.495 -28.480 1.00 84.12 100 THR A O 1
ATOM 732 N N . ASP A 1 101 ? 15.432 15.456 -30.233 1.00 80.81 101 ASP A N 1
ATOM 733 C CA . ASP A 1 101 ? 16.463 15.105 -31.236 1.00 80.81 101 ASP A CA 1
ATOM 734 C C . ASP A 1 101 ? 17.829 15.786 -31.054 1.00 80.81 101 ASP A C 1
ATOM 736 O O . ASP A 1 101 ? 18.796 15.457 -31.736 1.00 80.81 101 ASP A O 1
ATOM 740 N N . ILE A 1 102 ? 17.943 16.723 -30.115 1.00 86.38 102 ILE A N 1
ATOM 741 C CA . ILE A 1 102 ? 19.199 17.431 -29.817 1.00 86.38 102 ILE A CA 1
ATOM 742 C C . ILE A 1 102 ? 20.162 16.538 -29.008 1.00 86.38 102 ILE A C 1
ATOM 744 O O . ILE A 1 102 ? 21.361 16.809 -28.934 1.00 86.38 102 ILE A O 1
ATOM 748 N N . LEU A 1 103 ? 19.648 15.470 -28.392 1.00 84.19 103 LEU A N 1
ATOM 749 C CA . LEU A 1 103 ? 20.402 14.604 -27.497 1.00 84.19 103 LEU A CA 1
ATOM 750 C C . LEU A 1 103 ? 21.157 13.511 -28.268 1.00 84.19 103 LEU A C 1
ATOM 752 O O . LEU A 1 103 ? 20.570 12.799 -29.084 1.00 84.19 103 LEU A O 1
ATOM 756 N N . ASN A 1 104 ? 22.449 13.337 -27.982 1.00 87.88 104 ASN A N 1
ATOM 757 C CA . ASN A 1 104 ? 23.250 12.283 -28.604 1.00 87.88 104 ASN A CA 1
ATOM 758 C C . ASN A 1 104 ? 22.968 10.894 -27.981 1.00 87.88 104 ASN A C 1
ATOM 760 O O . ASN A 1 104 ? 22.333 10.771 -26.931 1.00 87.88 104 ASN A O 1
ATOM 764 N N . ALA A 1 105 ? 23.441 9.824 -28.633 1.00 86.69 105 ALA A N 1
ATOM 765 C CA . ALA A 1 105 ? 23.183 8.451 -28.186 1.00 86.69 105 ALA A CA 1
ATOM 766 C C . ALA A 1 105 ? 23.734 8.157 -26.777 1.00 86.69 105 ALA A C 1
ATOM 768 O O . ALA A 1 105 ? 23.078 7.475 -25.996 1.00 86.69 105 ALA A O 1
ATOM 769 N N . GLU A 1 106 ? 24.902 8.700 -26.425 1.00 89.06 106 GLU A N 1
ATOM 770 C CA . GLU A 1 106 ? 25.518 8.504 -25.105 1.00 89.06 106 GLU A CA 1
ATOM 771 C C . GLU A 1 106 ? 24.679 9.144 -23.988 1.00 89.06 106 GLU A C 1
ATOM 773 O O . GLU A 1 106 ? 24.413 8.535 -22.955 1.00 89.06 106 GLU A O 1
ATOM 778 N N . GLN A 1 107 ? 24.174 10.351 -24.2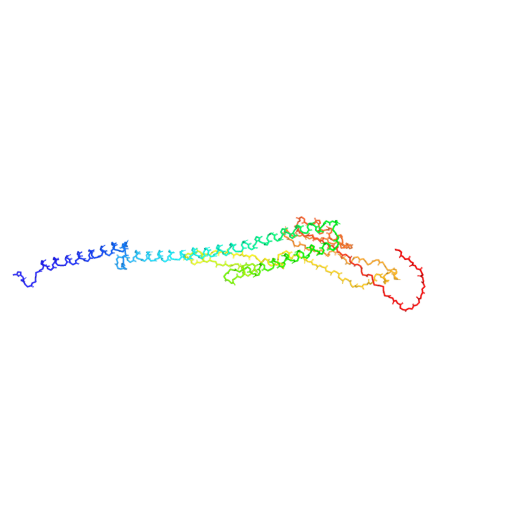24 1.00 89.69 107 GLN A N 1
ATOM 779 C CA . GLN A 1 107 ? 23.293 11.056 -23.300 1.00 89.69 107 GLN A CA 1
ATOM 780 C C . GLN A 1 107 ? 21.952 10.332 -23.111 1.00 89.69 107 GLN A C 1
ATOM 782 O O . GLN A 1 107 ? 21.455 10.272 -21.987 1.00 89.69 107 GLN A O 1
ATOM 787 N N . ARG A 1 108 ? 21.391 9.719 -24.166 1.00 89.25 108 ARG A N 1
ATOM 788 C CA . ARG A 1 108 ? 20.201 8.852 -24.036 1.00 89.25 108 ARG A CA 1
ATOM 789 C C . ARG A 1 108 ? 20.479 7.637 -23.143 1.00 89.25 108 ARG A C 1
ATOM 791 O O . ARG A 1 108 ? 19.618 7.265 -22.352 1.00 89.25 108 ARG A O 1
ATOM 798 N N . VAL A 1 109 ? 21.684 7.064 -23.201 1.00 90.75 109 VAL A N 1
ATOM 799 C CA . VAL A 1 109 ? 22.092 5.960 -22.311 1.00 90.75 109 VAL A CA 1
ATOM 800 C C . VAL A 1 109 ? 22.187 6.414 -20.848 1.00 90.75 109 VAL A C 1
ATOM 802 O O . VAL A 1 109 ? 21.763 5.676 -19.954 1.00 90.75 109 VAL A O 1
ATOM 805 N N . TYR A 1 110 ? 22.677 7.628 -20.574 1.00 91.25 110 TYR A N 1
ATOM 806 C CA . TYR A 1 110 ? 22.688 8.161 -19.205 1.00 91.25 110 TYR A CA 1
ATOM 807 C C . TYR A 1 110 ? 21.275 8.378 -18.651 1.00 91.25 110 TYR A C 1
ATOM 809 O O . TYR A 1 110 ? 20.999 7.936 -17.536 1.00 91.25 110 TYR A O 1
ATOM 817 N N . LEU A 1 111 ? 20.361 8.956 -19.440 1.00 91.75 111 LEU A N 1
ATOM 818 C CA . LEU A 1 111 ? 18.953 9.088 -19.037 1.00 91.75 111 LEU A CA 1
ATOM 819 C C . LEU A 1 111 ? 18.305 7.718 -18.797 1.00 91.75 111 LEU A C 1
ATOM 821 O O . LEU A 1 111 ? 17.610 7.533 -17.802 1.00 91.75 111 LEU A O 1
ATOM 825 N N . GLN A 1 112 ? 18.585 6.729 -19.652 1.00 89.38 112 GLN A N 1
ATOM 826 C CA . GLN A 1 112 ? 18.095 5.363 -19.455 1.00 89.38 112 GLN A CA 1
ATOM 827 C C . GLN A 1 112 ? 18.627 4.741 -18.159 1.00 89.38 112 GLN A C 1
ATOM 829 O O . GLN A 1 112 ? 17.918 3.994 -17.490 1.00 89.38 112 GLN A O 1
ATOM 834 N N . THR A 1 113 ? 19.868 5.048 -17.781 1.00 94.25 113 THR A N 1
ATOM 835 C CA . THR A 1 113 ? 20.448 4.569 -16.521 1.00 94.25 113 THR A CA 1
ATOM 836 C C . THR A 1 113 ? 19.724 5.173 -15.317 1.00 94.25 113 THR A C 1
ATOM 838 O O . THR A 1 113 ? 19.437 4.446 -14.368 1.00 94.25 113 THR A O 1
ATOM 841 N N . GLU A 1 114 ? 19.373 6.462 -15.368 1.00 94.81 114 GLU A N 1
ATOM 842 C CA . GLU A 1 114 ? 18.556 7.119 -14.335 1.00 94.81 114 GLU A CA 1
ATOM 843 C C . GLU A 1 114 ? 17.155 6.491 -14.253 1.00 94.81 114 GLU A C 1
ATOM 845 O O . GLU A 1 114 ? 16.709 6.125 -13.167 1.00 94.81 114 GLU A O 1
ATOM 850 N N . VAL A 1 115 ? 16.499 6.251 -15.396 1.00 93.19 115 VAL A N 1
ATOM 851 C CA . VAL A 1 115 ? 15.209 5.537 -15.442 1.00 93.19 115 VAL A CA 1
ATOM 852 C C . VAL A 1 115 ? 15.329 4.147 -14.816 1.00 93.19 115 VAL A C 1
ATOM 854 O O . VAL A 1 115 ? 14.523 3.792 -13.964 1.00 93.19 115 VAL A O 1
ATOM 857 N N . ASN A 1 116 ? 16.360 3.374 -15.162 1.00 92.38 116 ASN A N 1
ATOM 858 C CA . ASN A 1 116 ? 16.573 2.044 -14.587 1.00 92.38 116 ASN A CA 1
ATOM 859 C C . ASN A 1 116 ? 16.779 2.095 -13.062 1.00 92.38 116 ASN A C 1
ATOM 861 O O . ASN A 1 116 ? 16.319 1.200 -12.355 1.00 92.38 116 ASN A O 1
ATOM 865 N N . GLN A 1 117 ? 17.445 3.130 -12.537 1.00 94.12 117 GLN A N 1
ATOM 866 C CA . GLN A 1 117 ? 17.585 3.325 -11.090 1.00 94.12 117 GLN A CA 1
ATOM 867 C C . GLN A 1 117 ? 16.239 3.624 -10.426 1.00 94.12 117 GLN A C 1
ATOM 869 O O . GLN A 1 117 ? 15.935 3.020 -9.402 1.00 94.12 117 GLN A O 1
ATOM 874 N N . LEU A 1 118 ? 15.413 4.482 -11.029 1.00 93.75 118 LEU A N 1
ATOM 875 C CA . LEU A 1 118 ? 14.065 4.773 -10.532 1.00 93.75 118 LEU A CA 1
ATOM 876 C C . LEU A 1 118 ? 13.168 3.530 -10.556 1.00 93.75 118 LEU A C 1
ATOM 878 O O . LEU A 1 118 ? 12.443 3.281 -9.599 1.00 93.75 118 LEU A O 1
ATOM 882 N N . LEU A 1 119 ? 13.257 2.704 -11.600 1.00 90.94 119 LEU A N 1
ATOM 883 C CA . LEU A 1 119 ? 12.517 1.440 -11.678 1.00 90.94 119 LEU A CA 1
ATOM 884 C C . LEU A 1 119 ? 12.958 0.438 -10.603 1.00 90.94 119 LEU A C 1
ATOM 886 O O . LEU A 1 119 ? 12.117 -0.223 -9.994 1.00 90.94 119 LEU A O 1
ATOM 890 N N . ASN A 1 120 ? 14.264 0.341 -10.338 1.00 91.88 120 ASN A N 1
ATOM 891 C CA . ASN A 1 120 ? 14.783 -0.481 -9.243 1.00 91.88 120 ASN A CA 1
ATOM 892 C C . ASN A 1 120 ? 14.321 0.041 -7.879 1.00 91.88 120 ASN A C 1
ATOM 894 O O . ASN A 1 120 ? 14.010 -0.751 -6.993 1.00 91.88 120 ASN A O 1
ATOM 898 N N . GLU A 1 121 ? 14.257 1.362 -7.716 1.00 92.00 121 GLU A N 1
ATOM 899 C CA . GLU A 1 121 ? 13.753 1.987 -6.498 1.00 92.00 121 GLU A CA 1
ATOM 900 C C . GLU A 1 121 ? 12.276 1.668 -6.276 1.00 92.00 121 GLU A C 1
ATOM 902 O O . GLU A 1 121 ? 11.897 1.232 -5.193 1.00 92.00 121 GLU A O 1
ATOM 907 N N . MET A 1 122 ? 11.456 1.787 -7.320 1.00 91.38 122 MET A N 1
ATOM 908 C CA . MET A 1 122 ? 10.042 1.412 -7.280 1.00 91.38 122 MET A CA 1
ATOM 909 C C . MET A 1 122 ? 9.852 -0.065 -6.909 1.00 91.38 122 MET A C 1
ATOM 911 O O . MET A 1 122 ? 9.024 -0.390 -6.061 1.00 91.38 122 MET A O 1
ATOM 915 N N . ASP A 1 123 ? 10.631 -0.973 -7.502 1.00 90.50 123 ASP A N 1
ATOM 916 C CA . ASP A 1 123 ? 10.583 -2.401 -7.161 1.00 90.50 123 ASP A CA 1
ATOM 917 C C . ASP A 1 123 ? 11.031 -2.664 -5.711 1.00 90.50 123 ASP A C 1
ATOM 919 O O . ASP A 1 123 ? 10.438 -3.502 -5.029 1.00 90.50 123 ASP A O 1
ATOM 923 N N . ARG A 1 124 ? 12.012 -1.910 -5.197 1.00 91.06 124 ARG A N 1
ATOM 924 C CA . ARG A 1 124 ? 12.413 -1.964 -3.783 1.00 91.06 124 ARG A CA 1
ATOM 925 C C . ARG A 1 124 ? 11.286 -1.493 -2.864 1.00 91.06 124 ARG A C 1
ATOM 927 O O . ARG A 1 124 ? 10.928 -2.225 -1.948 1.00 91.06 124 ARG A O 1
ATOM 934 N N . VAL A 1 125 ? 10.693 -0.325 -3.121 1.00 92.19 125 VAL A N 1
ATOM 935 C CA . VAL A 1 125 ? 9.576 0.224 -2.328 1.00 92.19 125 VAL A CA 1
ATOM 936 C C . VAL A 1 125 ? 8.399 -0.751 -2.313 1.00 92.19 125 VAL A C 1
ATOM 938 O O . VAL A 1 125 ? 7.875 -1.065 -1.245 1.00 92.19 125 VAL A O 1
ATOM 941 N N . SER A 1 126 ? 8.042 -1.331 -3.460 1.00 89.94 126 SER A N 1
ATOM 942 C CA . SER A 1 126 ? 6.991 -2.353 -3.543 1.00 89.94 126 SER A CA 1
ATOM 943 C C . SER A 1 126 ? 7.271 -3.607 -2.701 1.00 89.94 126 SER A C 1
ATOM 945 O O . SER A 1 126 ? 6.331 -4.212 -2.185 1.00 89.94 126 SER A O 1
ATOM 947 N N . ARG A 1 127 ? 8.538 -4.019 -2.552 1.00 89.25 127 ARG A N 1
ATOM 948 C CA . ARG A 1 127 ? 8.932 -5.211 -1.773 1.00 89.25 127 ARG A CA 1
ATOM 949 C C . ARG A 1 127 ? 9.090 -4.931 -0.283 1.00 89.25 127 ARG A C 1
ATOM 951 O O . ARG A 1 127 ? 8.691 -5.758 0.533 1.00 89.25 127 ARG A O 1
ATOM 958 N N . ASP A 1 128 ? 9.667 -3.785 0.055 1.00 91.25 128 ASP A N 1
ATOM 959 C CA . ASP A 1 128 ? 10.044 -3.443 1.426 1.00 91.25 128 ASP A CA 1
ATOM 960 C C . ASP A 1 128 ? 8.881 -2.805 2.205 1.00 91.25 128 ASP A C 1
ATOM 962 O O . ASP A 1 128 ? 8.880 -2.822 3.440 1.00 91.25 128 ASP A O 1
ATOM 966 N N . THR A 1 129 ? 7.856 -2.287 1.514 1.00 92.44 129 THR A N 1
ATOM 967 C CA . THR A 1 129 ? 6.656 -1.743 2.166 1.00 92.44 129 THR A CA 1
ATOM 968 C C . THR A 1 129 ? 5.834 -2.872 2.781 1.00 92.44 129 THR A C 1
ATOM 970 O O . THR A 1 129 ? 5.046 -3.558 2.121 1.00 92.44 129 THR A O 1
ATOM 973 N N . THR A 1 130 ? 6.005 -3.041 4.090 1.00 91.00 130 THR A N 1
ATOM 974 C CA . THR A 1 130 ? 5.298 -4.035 4.894 1.00 91.00 130 THR A CA 1
ATOM 975 C C . THR A 1 130 ? 4.585 -3.371 6.065 1.00 91.00 130 THR A C 1
ATOM 977 O O . THR A 1 130 ? 5.077 -2.418 6.668 1.00 91.00 130 THR A O 1
ATOM 980 N N . PHE A 1 131 ? 3.414 -3.894 6.411 1.00 90.25 131 PHE A N 1
ATOM 981 C CA . PHE A 1 131 ? 2.704 -3.544 7.633 1.00 90.25 131 PHE A CA 1
ATOM 982 C C . PHE A 1 131 ? 2.522 -4.810 8.460 1.00 90.25 131 PHE A C 1
ATOM 984 O O . PHE A 1 131 ? 1.887 -5.762 8.007 1.00 90.25 131 PHE A O 1
ATOM 991 N N . ASN A 1 132 ? 3.089 -4.826 9.669 1.00 88.25 132 ASN A N 1
ATOM 992 C CA . ASN A 1 132 ? 3.054 -5.989 10.558 1.00 88.25 132 ASN A CA 1
ATOM 993 C C . ASN A 1 132 ? 3.495 -7.291 9.849 1.00 88.25 132 ASN A C 1
ATOM 995 O O . ASN A 1 132 ? 2.764 -8.277 9.840 1.00 88.25 132 ASN A O 1
ATOM 999 N N . GLU A 1 133 ? 4.660 -7.247 9.189 1.00 88.00 133 GLU A N 1
ATOM 1000 C CA . GLU A 1 133 ? 5.255 -8.352 8.407 1.00 88.00 133 GLU A CA 1
ATOM 1001 C C . GLU A 1 133 ? 4.466 -8.785 7.161 1.00 88.00 133 GLU A C 1
ATOM 1003 O O . GLU A 1 133 ? 4.830 -9.753 6.494 1.00 88.00 133 GLU A O 1
ATOM 1008 N N . ILE A 1 134 ? 3.404 -8.063 6.800 1.00 86.75 134 ILE A N 1
ATOM 1009 C CA . ILE A 1 134 ? 2.630 -8.342 5.596 1.00 86.75 134 ILE A CA 1
ATOM 1010 C C . ILE A 1 134 ? 2.988 -7.321 4.519 1.00 86.75 134 ILE A C 1
ATOM 1012 O O . ILE A 1 134 ? 2.819 -6.119 4.722 1.00 86.75 134 ILE A O 1
ATOM 1016 N N . ALA A 1 135 ? 3.439 -7.799 3.360 1.00 90.06 135 ALA A N 1
ATOM 1017 C CA . ALA A 1 135 ? 3.638 -6.966 2.179 1.00 90.06 135 ALA A CA 1
ATOM 1018 C C . ALA A 1 135 ? 2.294 -6.428 1.672 1.00 90.06 135 ALA A C 1
ATOM 1020 O O . ALA A 1 135 ? 1.340 -7.186 1.498 1.00 90.06 135 ALA A O 1
ATOM 1021 N N . VAL A 1 136 ? 2.211 -5.113 1.463 1.00 89.31 136 VAL A N 1
ATOM 1022 C CA . VAL A 1 136 ? 0.955 -4.442 1.076 1.00 89.31 136 VAL A CA 1
ATOM 1023 C C . VAL A 1 136 ? 0.863 -4.136 -0.422 1.00 89.31 136 VAL A C 1
ATOM 1025 O O . VAL A 1 136 ? -0.245 -3.983 -0.928 1.00 89.31 136 VAL A O 1
ATOM 1028 N N . LEU A 1 137 ? 1.993 -4.082 -1.140 1.00 88.12 137 LEU A N 1
ATOM 1029 C CA . LEU A 1 137 ? 2.072 -3.655 -2.549 1.00 88.12 137 LEU A CA 1
ATOM 1030 C C . LEU A 1 137 ? 2.415 -4.780 -3.547 1.00 88.12 137 LEU A C 1
ATOM 1032 O O . LEU A 1 137 ? 2.492 -4.542 -4.751 1.00 88.12 137 LEU A O 1
ATOM 1036 N N . ASP A 1 138 ? 2.604 -6.016 -3.081 1.00 84.06 138 ASP A N 1
ATOM 1037 C CA . ASP A 1 138 ? 3.050 -7.146 -3.913 1.00 84.06 138 ASP A CA 1
ATOM 1038 C C . ASP A 1 138 ? 1.918 -7.863 -4.678 1.00 84.06 138 ASP A C 1
ATOM 1040 O O . ASP A 1 138 ? 2.164 -8.830 -5.400 1.00 84.06 138 ASP A O 1
ATOM 1044 N N . GLY A 1 139 ? 0.671 -7.408 -4.510 1.00 80.94 139 GLY A N 1
ATOM 1045 C CA . GLY A 1 139 ? -0.530 -8.009 -5.094 1.00 80.94 139 GLY A CA 1
ATOM 1046 C C . GLY A 1 139 ? -1.134 -9.173 -4.301 1.00 80.94 139 GLY A C 1
ATOM 1047 O O . GLY A 1 139 ? -2.262 -9.575 -4.588 1.00 80.94 139 GLY A O 1
ATOM 1048 N N . THR A 1 140 ? -0.457 -9.694 -3.271 1.00 83.50 140 THR A N 1
ATOM 1049 C CA . THR A 1 140 ? -1.037 -10.704 -2.361 1.00 83.50 140 THR A CA 1
ATOM 1050 C C . THR A 1 140 ? -2.068 -10.098 -1.407 1.00 83.50 140 THR A C 1
ATOM 1052 O O . THR A 1 140 ? -2.882 -10.809 -0.812 1.00 83.50 140 THR A O 1
ATOM 1055 N N . PHE A 1 141 ? -2.081 -8.767 -1.304 1.00 82.62 141 PHE A N 1
ATOM 1056 C CA . PHE A 1 141 ? -2.996 -7.976 -0.488 1.00 82.62 141 PHE A CA 1
ATOM 1057 C C . PHE A 1 141 ? -4.376 -7.739 -1.139 1.00 82.62 141 PHE A C 1
ATOM 1059 O O . PHE A 1 141 ? -5.081 -6.778 -0.818 1.00 82.62 141 PHE A O 1
ATOM 1066 N N . ALA A 1 142 ? -4.790 -8.622 -2.048 1.00 83.06 142 ALA A N 1
ATOM 1067 C CA . ALA A 1 142 ? -6.132 -8.624 -2.615 1.00 83.06 142 ALA A CA 1
ATOM 1068 C C . ALA A 1 142 ? -7.159 -9.204 -1.619 1.00 83.06 142 ALA A C 1
ATOM 1070 O O . ALA A 1 142 ? -6.873 -10.149 -0.882 1.00 83.06 142 ALA A O 1
ATOM 1071 N N . ASP A 1 143 ? -8.366 -8.629 -1.598 1.00 84.44 143 ASP A N 1
ATOM 1072 C CA . ASP A 1 143 ? -9.522 -9.105 -0.820 1.00 84.44 143 ASP A CA 1
ATOM 1073 C C . ASP A 1 143 ? -9.286 -9.305 0.690 1.00 84.44 143 ASP A C 1
ATOM 1075 O O . ASP A 1 143 ? -9.858 -10.201 1.332 1.00 84.44 143 ASP A O 1
ATOM 1079 N N . ARG A 1 144 ? -8.473 -8.442 1.308 1.00 86.19 144 ARG A N 1
ATOM 1080 C CA . ARG A 1 144 ? -8.209 -8.512 2.749 1.00 86.19 144 ARG A CA 1
ATOM 1081 C C . ARG A 1 144 ? -9.427 -8.004 3.514 1.00 86.19 144 ARG A C 1
ATOM 1083 O O . ARG A 1 144 ? -9.971 -6.935 3.248 1.00 86.19 144 ARG A O 1
ATOM 1090 N N . ARG A 1 145 ? -9.884 -8.826 4.460 1.00 89.56 145 ARG A N 1
ATOM 1091 C CA . ARG A 1 145 ? -11.133 -8.639 5.202 1.00 89.56 145 ARG A CA 1
ATOM 1092 C C . ARG A 1 145 ? -10.851 -8.271 6.647 1.00 89.56 145 ARG A C 1
ATOM 1094 O O . ARG A 1 145 ? -10.317 -9.089 7.391 1.00 89.56 145 ARG A O 1
ATOM 1101 N N . PHE A 1 146 ? -11.320 -7.102 7.058 1.00 88.88 146 PHE A N 1
ATOM 1102 C CA . PHE A 1 146 ? -11.176 -6.599 8.418 1.00 88.88 146 PHE A CA 1
ATOM 1103 C C . PHE A 1 146 ? -12.533 -6.541 9.107 1.00 88.88 146 PHE A C 1
ATOM 1105 O O . PHE A 1 146 ? -13.487 -5.984 8.570 1.00 88.88 146 PHE A O 1
ATOM 1112 N N . GLN A 1 147 ? -12.633 -7.144 10.289 1.00 88.31 147 GLN A N 1
ATOM 1113 C CA . GLN A 1 147 ? -13.854 -7.121 11.088 1.00 88.31 147 GLN A CA 1
ATOM 1114 C C . GLN A 1 147 ? -13.969 -5.760 11.785 1.00 88.31 147 GLN A C 1
ATOM 1116 O O . GLN A 1 147 ? -13.175 -5.455 12.676 1.00 88.31 147 GLN A O 1
ATOM 1121 N N . ILE A 1 148 ? -14.966 -4.973 11.381 1.00 88.44 148 ILE A N 1
ATOM 1122 C CA . ILE A 1 148 ? -15.218 -3.608 11.881 1.00 88.44 148 ILE A CA 1
ATOM 1123 C C . ILE A 1 148 ? -16.573 -3.490 12.591 1.00 88.44 148 ILE A C 1
ATOM 1125 O O . ILE A 1 148 ? -17.066 -2.392 12.824 1.00 88.44 148 ILE A O 1
ATOM 1129 N N . GLY A 1 149 ? -17.165 -4.628 12.944 1.00 87.94 149 GLY A N 1
ATOM 1130 C CA . GLY A 1 149 ? -18.503 -4.702 13.495 1.00 87.94 149 GLY A CA 1
ATOM 1131 C C . GLY A 1 149 ? -18.678 -5.729 14.598 1.00 87.94 149 GLY A C 1
ATOM 1132 O O . GLY A 1 149 ? -17.847 -6.617 14.806 1.00 87.94 149 GLY A O 1
ATOM 1133 N N . SER A 1 150 ? -19.814 -5.630 15.283 1.00 86.44 150 SER A N 1
ATOM 1134 C CA . SER A 1 150 ? -20.156 -6.500 16.417 1.00 86.44 150 SER A CA 1
ATOM 1135 C C . SER A 1 150 ? -20.764 -7.842 16.000 1.00 86.44 150 SER A C 1
ATOM 1137 O O . SER A 1 150 ? -20.769 -8.779 16.798 1.00 86.44 150 SER A O 1
ATOM 1139 N N . HIS A 1 151 ? -21.254 -7.946 14.761 1.00 85.75 151 HIS A N 1
ATOM 1140 C CA . HIS A 1 151 ? -21.901 -9.144 14.230 1.00 85.75 151 HIS A CA 1
ATOM 1141 C C . HIS A 1 151 ? -21.050 -9.827 13.158 1.00 85.75 151 HIS A C 1
ATOM 1143 O O . HIS A 1 151 ? -20.219 -9.210 12.483 1.00 85.75 151 HIS A O 1
ATOM 1149 N N . GLU A 1 152 ? -21.278 -11.126 12.964 1.00 79.88 152 GLU A N 1
ATOM 1150 C CA . GLU A 1 152 ? -20.628 -11.865 11.887 1.00 79.88 152 GLU A CA 1
ATOM 1151 C C . GLU A 1 152 ? -20.933 -11.225 10.526 1.00 79.88 152 GLU A C 1
ATOM 1153 O O . GLU A 1 152 ? -22.071 -10.862 10.234 1.00 79.88 152 GLU A O 1
ATOM 1158 N N . ARG A 1 153 ? -19.903 -11.152 9.671 1.00 81.00 153 ARG A N 1
ATOM 1159 C CA . ARG A 1 153 ? -19.961 -10.637 8.285 1.00 81.00 153 ARG A CA 1
ATOM 1160 C C . ARG A 1 153 ? -20.021 -9.111 8.145 1.00 81.00 153 ARG A C 1
ATOM 1162 O O . ARG A 1 153 ? -20.051 -8.634 7.015 1.00 81.00 153 ARG A O 1
ATOM 1169 N N . GLU A 1 154 ? -19.927 -8.357 9.235 1.00 85.44 154 GLU A N 1
ATOM 1170 C CA . GLU A 1 154 ? -19.701 -6.909 9.197 1.00 85.44 154 GLU A CA 1
ATOM 1171 C C . GLU A 1 154 ? -18.199 -6.616 9.006 1.00 85.44 154 GLU A C 1
ATOM 1173 O O . GLU A 1 154 ? -17.418 -6.547 9.960 1.00 85.44 154 GLU A O 1
ATOM 1178 N N . LYS A 1 155 ? -17.773 -6.551 7.736 1.00 87.56 155 LYS A N 1
ATOM 1179 C CA . LYS A 1 155 ? -16.357 -6.483 7.353 1.00 87.56 155 LYS A CA 1
ATOM 1180 C C . LYS A 1 155 ? -16.087 -5.372 6.345 1.00 87.56 155 LYS A C 1
ATOM 1182 O O . LYS A 1 155 ? -16.818 -5.244 5.367 1.00 87.56 155 LYS A O 1
ATOM 1187 N N . ALA A 1 156 ? -14.989 -4.651 6.543 1.00 85.38 156 ALA A N 1
ATOM 1188 C CA . ALA A 1 156 ? -14.377 -3.828 5.512 1.00 85.38 156 ALA A CA 1
ATOM 1189 C C . ALA A 1 156 ? -13.507 -4.720 4.623 1.00 85.38 156 ALA A C 1
ATOM 1191 O O . ALA A 1 156 ? -12.766 -5.570 5.125 1.00 85.38 156 ALA A O 1
ATOM 1192 N N . VAL A 1 157 ? -13.615 -4.539 3.309 1.00 88.56 157 VAL A N 1
ATOM 1193 C CA . VAL A 1 157 ? -12.732 -5.181 2.334 1.00 88.56 157 VAL A CA 1
ATOM 1194 C C . VAL A 1 157 ? -11.823 -4.108 1.769 1.00 88.56 157 VAL A C 1
ATOM 1196 O O . VAL A 1 157 ? -12.309 -3.077 1.311 1.00 88.56 157 VAL A O 1
ATOM 1199 N N . ILE A 1 158 ? -10.520 -4.357 1.819 1.00 86.50 158 ILE A N 1
ATOM 1200 C CA . ILE A 1 158 ? -9.519 -3.521 1.166 1.00 86.50 158 ILE A CA 1
ATOM 1201 C C . ILE A 1 158 ? -8.724 -4.420 0.236 1.00 86.50 158 ILE A C 1
ATOM 1203 O O . ILE A 1 158 ? -8.262 -5.494 0.623 1.00 86.50 158 ILE A O 1
ATOM 1207 N N . SER A 1 159 ? -8.589 -3.960 -0.998 1.00 87.88 159 SER A N 1
ATOM 1208 C CA . SER A 1 159 ? -7.782 -4.587 -2.030 1.00 87.88 159 SER A CA 1
ATOM 1209 C C . SER A 1 159 ? -6.776 -3.564 -2.524 1.00 87.88 159 SER A C 1
ATOM 1211 O O . SER A 1 159 ? -7.169 -2.476 -2.947 1.00 87.88 159 SER A O 1
ATOM 1213 N N . ILE A 1 160 ? -5.500 -3.925 -2.487 1.00 85.31 160 ILE A N 1
ATOM 1214 C CA . ILE A 1 160 ? -4.431 -3.133 -3.090 1.00 85.31 160 ILE A CA 1
ATOM 1215 C C . ILE A 1 160 ? -3.937 -3.904 -4.313 1.00 85.31 160 ILE A C 1
ATOM 1217 O O . ILE A 1 160 ? -3.743 -5.120 -4.250 1.00 85.31 160 ILE A O 1
ATOM 1221 N N . ALA A 1 161 ? -3.815 -3.209 -5.444 1.00 84.88 161 ALA A N 1
ATOM 1222 C CA . ALA A 1 161 ? -3.321 -3.799 -6.680 1.00 84.88 161 ALA A CA 1
ATOM 1223 C C . ALA A 1 161 ? -1.822 -4.125 -6.575 1.00 84.88 161 ALA A C 1
ATOM 1225 O O . ALA A 1 161 ? -1.110 -3.591 -5.727 1.00 84.88 161 ALA A O 1
ATOM 1226 N N . ASN A 1 162 ? -1.340 -5.002 -7.455 1.00 85.25 162 ASN A N 1
ATOM 1227 C CA . ASN A 1 162 ? 0.087 -5.281 -7.557 1.00 85.25 162 ASN A CA 1
ATOM 1228 C C . ASN A 1 162 ? 0.809 -4.071 -8.172 1.00 85.25 162 ASN A C 1
ATOM 1230 O O . ASN A 1 162 ? 0.489 -3.684 -9.295 1.00 85.25 162 ASN A O 1
ATOM 1234 N N . MET A 1 163 ? 1.769 -3.498 -7.445 1.00 86.06 163 MET A N 1
ATOM 1235 C CA . MET A 1 163 ? 2.536 -2.320 -7.878 1.00 86.06 163 MET A CA 1
ATOM 1236 C C . MET A 1 163 ? 3.942 -2.656 -8.387 1.00 86.06 163 MET A C 1
ATOM 1238 O O . MET A 1 163 ? 4.725 -1.753 -8.686 1.00 86.06 163 MET A O 1
ATOM 1242 N N . ARG A 1 164 ? 4.276 -3.945 -8.514 1.00 83.38 164 ARG A N 1
ATOM 1243 C CA . ARG A 1 164 ? 5.573 -4.373 -9.044 1.00 83.38 164 ARG A CA 1
ATOM 1244 C C . ARG A 1 164 ? 5.731 -3.963 -10.509 1.00 83.38 164 ARG A C 1
ATOM 1246 O O . ARG A 1 164 ? 4.772 -3.931 -11.280 1.00 83.38 164 ARG A O 1
ATOM 1253 N N . ASN A 1 165 ? 6.972 -3.677 -10.895 1.00 79.06 165 ASN A N 1
ATOM 1254 C CA . ASN A 1 165 ? 7.306 -3.097 -12.197 1.00 79.06 165 ASN A CA 1
ATOM 1255 C C . ASN A 1 165 ? 6.942 -3.993 -13.402 1.00 79.06 165 ASN A C 1
ATOM 1257 O O . ASN A 1 165 ? 6.698 -3.505 -14.498 1.00 79.06 165 ASN A O 1
ATOM 1261 N N . ASP A 1 166 ? 6.883 -5.309 -13.204 1.00 74.94 166 ASP A N 1
ATOM 1262 C CA . ASP A 1 166 ? 6.464 -6.292 -14.208 1.00 74.94 166 ASP A CA 1
ATOM 1263 C C . ASP A 1 166 ? 4.954 -6.273 -14.488 1.00 74.94 166 ASP A C 1
ATOM 1265 O O . ASP A 1 166 ? 4.528 -6.678 -15.565 1.00 74.94 166 ASP A O 1
ATOM 1269 N N . MET A 1 167 ? 4.148 -5.784 -13.545 1.00 71.25 167 MET A N 1
ATOM 1270 C CA . MET A 1 167 ? 2.690 -5.672 -13.678 1.00 71.25 167 MET A CA 1
ATOM 1271 C C . MET A 1 167 ? 2.242 -4.231 -13.959 1.00 71.25 167 MET A C 1
ATOM 1273 O O . MET A 1 167 ? 1.181 -4.004 -14.545 1.00 71.25 167 MET A O 1
ATOM 1277 N N . LEU A 1 168 ? 3.060 -3.245 -13.581 1.00 71.75 168 LEU A N 1
ATOM 1278 C CA . LEU A 1 168 ? 2.796 -1.824 -13.771 1.00 71.75 168 LEU A CA 1
ATOM 1279 C C . LEU A 1 168 ? 3.174 -1.386 -15.201 1.00 71.75 168 LEU A C 1
ATOM 1281 O O . LEU A 1 168 ? 4.226 -0.804 -15.439 1.00 71.75 168 LEU A O 1
ATOM 1285 N N . GLY A 1 169 ? 2.299 -1.665 -16.172 1.00 64.50 169 GLY A N 1
ATOM 1286 C CA . GLY A 1 169 ? 2.407 -1.120 -17.538 1.00 64.50 169 GLY A CA 1
ATOM 1287 C C . GLY A 1 169 ? 3.051 -2.030 -18.591 1.00 64.50 169 GLY A C 1
ATOM 1288 O O . GLY A 1 169 ? 3.298 -1.582 -19.711 1.00 64.50 169 GLY A O 1
ATOM 1289 N N . ALA A 1 170 ? 3.279 -3.310 -18.294 1.00 54.53 170 ALA A N 1
ATOM 1290 C CA . ALA A 1 170 ? 3.798 -4.274 -19.263 1.00 54.53 170 ALA A CA 1
ATOM 1291 C C . ALA A 1 170 ? 2.680 -4.897 -20.126 1.00 54.53 170 ALA A C 1
ATOM 1293 O O . ALA A 1 170 ? 2.341 -6.068 -19.980 1.00 54.53 170 ALA A O 1
ATOM 1294 N N . TYR A 1 171 ? 2.128 -4.128 -21.068 1.00 59.38 171 TYR A N 1
ATOM 1295 C CA . TYR A 1 171 ? 1.339 -4.678 -22.183 1.00 59.38 171 TYR A CA 1
ATOM 1296 C C . TYR A 1 171 ? 2.070 -4.442 -23.505 1.00 59.38 171 TYR A C 1
ATOM 1298 O O . TYR A 1 171 ? 1.580 -3.755 -24.395 1.00 59.38 171 TYR A O 1
ATOM 1306 N N . GLN A 1 172 ? 3.286 -4.977 -23.621 1.00 54.19 172 GLN A N 1
ATOM 1307 C CA . GLN A 1 172 ? 4.012 -5.002 -24.888 1.00 54.19 172 GLN A CA 1
ATOM 1308 C C . GLN A 1 172 ? 3.938 -6.413 -25.462 1.00 54.19 172 GLN A C 1
ATOM 1310 O O . GLN A 1 172 ? 4.586 -7.334 -24.968 1.00 54.19 172 GLN A O 1
ATOM 1315 N N . ALA A 1 173 ? 3.121 -6.584 -26.497 1.00 56.88 173 ALA A N 1
ATOM 1316 C CA . ALA A 1 173 ? 3.127 -7.787 -27.313 1.00 56.88 173 ALA A CA 1
ATOM 1317 C C . ALA A 1 173 ? 4.118 -7.572 -28.463 1.00 56.88 173 ALA A C 1
ATOM 1319 O O . ALA A 1 173 ? 3.857 -6.786 -29.372 1.00 56.88 173 ALA A O 1
ATOM 1320 N N . SER A 1 174 ? 5.269 -8.244 -28.409 1.00 56.34 174 SER A N 1
ATOM 1321 C CA . SER A 1 174 ? 6.205 -8.283 -29.534 1.00 56.34 174 SER A CA 1
ATOM 1322 C C . SER A 1 174 ? 5.862 -9.472 -30.424 1.00 56.34 174 SER A C 1
ATOM 1324 O O . SER A 1 174 ? 5.786 -10.606 -29.950 1.00 56.34 174 SER A O 1
ATOM 1326 N N . THR A 1 175 ? 5.655 -9.218 -31.712 1.00 56.88 175 THR A N 1
ATOM 1327 C CA . THR A 1 175 ? 5.571 -10.257 -32.739 1.00 56.88 175 THR A CA 1
ATOM 1328 C C . THR A 1 175 ? 6.826 -10.175 -33.599 1.00 56.88 175 THR A C 1
ATOM 1330 O O . THR A 1 175 ? 7.020 -9.247 -34.377 1.00 56.88 175 THR A O 1
ATOM 1333 N N . GLU A 1 176 ? 7.721 -11.148 -33.440 1.00 51.72 176 GLU A N 1
ATOM 1334 C CA . GLU A 1 176 ? 8.894 -11.277 -34.301 1.00 51.72 176 GLU A CA 1
ATOM 1335 C C . GLU A 1 176 ? 8.535 -12.136 -35.516 1.00 51.72 176 GLU A C 1
ATOM 1337 O O . GLU A 1 176 ? 8.328 -13.344 -35.396 1.00 51.72 176 GLU A O 1
ATOM 1342 N N . HIS A 1 177 ? 8.504 -11.543 -36.710 1.00 49.41 177 HIS A N 1
ATOM 1343 C CA . HIS A 1 177 ? 8.507 -12.318 -37.948 1.00 49.41 177 HIS A CA 1
ATOM 1344 C C . HIS A 1 177 ? 9.957 -12.617 -38.356 1.00 49.41 177 HIS A C 1
ATOM 1346 O O . HIS A 1 177 ? 10.505 -11.986 -39.257 1.00 49.41 177 HIS A O 1
ATOM 1352 N N . THR A 1 178 ? 10.605 -13.583 -37.695 1.00 44.31 178 THR A N 1
ATOM 1353 C CA . THR A 1 178 ? 11.862 -14.155 -38.211 1.00 44.31 178 THR A CA 1
ATOM 1354 C C . THR A 1 178 ? 11.528 -15.114 -39.355 1.00 44.31 178 THR A C 1
ATOM 1356 O O . THR A 1 178 ? 11.582 -16.335 -39.206 1.00 44.31 178 THR A O 1
ATOM 1359 N N . ALA A 1 179 ? 11.145 -14.579 -40.517 1.00 42.94 179 ALA A N 1
ATOM 1360 C CA . ALA A 1 179 ? 11.260 -15.352 -41.747 1.00 42.94 179 ALA A CA 1
ATOM 1361 C C . ALA A 1 179 ? 12.753 -15.545 -42.032 1.00 42.94 179 ALA A C 1
ATOM 1363 O O . ALA A 1 179 ? 13.527 -14.589 -42.017 1.00 42.94 179 ALA A O 1
ATOM 1364 N N . GLY A 1 180 ? 13.137 -16.810 -42.212 1.00 50.22 180 GLY A N 1
ATOM 1365 C CA . GLY A 1 180 ? 14.514 -17.284 -42.271 1.00 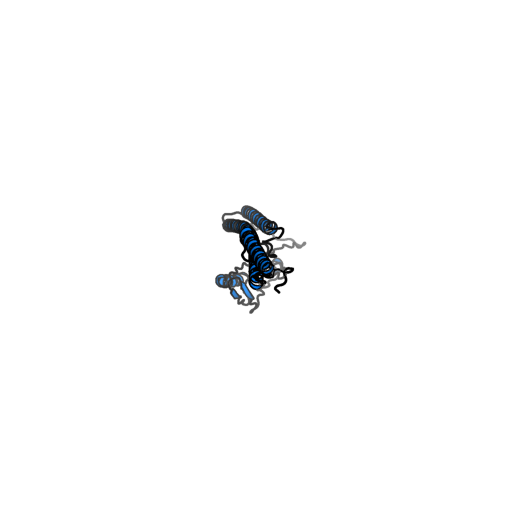50.22 180 GLY A CA 1
ATOM 1366 C C . GLY A 1 180 ? 15.464 -16.381 -43.054 1.00 50.22 180 GLY A C 1
ATOM 1367 O O . GLY A 1 180 ? 15.145 -15.887 -44.131 1.00 50.22 180 GLY A O 1
ATOM 1368 N N . GLU A 1 181 ? 16.657 -16.197 -42.493 1.00 45.50 181 GLU A N 1
ATOM 1369 C CA . GLU A 1 181 ? 17.716 -15.360 -43.046 1.00 45.50 181 GLU A CA 1
ATOM 1370 C C . GLU A 1 181 ? 18.157 -15.804 -44.452 1.00 45.50 181 GLU A C 1
ATOM 1372 O O . GLU A 1 181 ? 19.147 -16.518 -44.625 1.00 45.50 181 GLU A O 1
ATOM 1377 N N . THR A 1 182 ? 17.474 -15.338 -45.494 1.00 47.44 182 THR A N 1
ATOM 1378 C CA . THR A 1 182 ? 18.020 -15.349 -46.852 1.00 47.44 182 THR A CA 1
ATOM 1379 C C . THR A 1 182 ? 18.784 -14.051 -47.068 1.00 47.44 182 THR A C 1
ATOM 1381 O O . THR A 1 182 ? 18.208 -12.990 -47.296 1.00 47.44 182 THR A O 1
ATOM 1384 N N . ASN A 1 183 ? 20.108 -14.152 -46.947 1.00 49.00 183 ASN A N 1
ATOM 1385 C CA . ASN A 1 183 ? 21.082 -13.104 -47.231 1.00 49.00 183 ASN A CA 1
ATOM 1386 C C . ASN A 1 183 ? 20.730 -12.352 -48.531 1.00 49.00 183 ASN A C 1
ATOM 1388 O O . ASN A 1 183 ? 20.776 -12.940 -49.611 1.00 49.00 183 ASN A O 1
ATOM 1392 N N . LEU A 1 184 ? 20.443 -11.048 -48.451 1.00 51.78 184 LEU A N 1
ATOM 1393 C CA . LEU A 1 184 ? 20.129 -10.223 -49.625 1.00 51.78 184 LEU A CA 1
ATOM 1394 C C . LEU A 1 184 ? 21.268 -10.246 -50.667 1.00 51.78 184 LEU A C 1
ATOM 1396 O O . LEU A 1 184 ? 21.013 -10.154 -51.865 1.00 51.78 184 LEU A O 1
ATOM 1400 N N .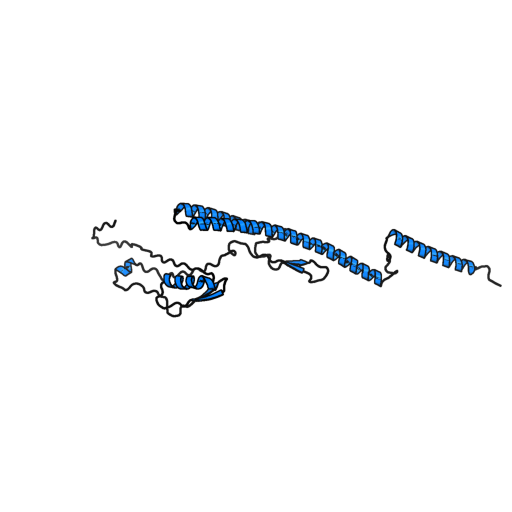 ALA A 1 185 ? 22.520 -10.479 -50.243 1.00 51.41 185 ALA A N 1
ATOM 1401 C CA . ALA A 1 185 ? 23.657 -10.638 -51.154 1.00 51.41 185 ALA A CA 1
ATOM 1402 C C . ALA A 1 185 ? 23.568 -11.895 -52.050 1.00 51.41 185 ALA A C 1
ATOM 1404 O O . ALA A 1 185 ? 24.177 -11.921 -53.121 1.00 51.41 185 ALA A O 1
ATOM 1405 N N . ALA A 1 186 ? 22.806 -12.924 -51.655 1.00 47.06 186 ALA A N 1
ATOM 1406 C CA . ALA A 1 186 ? 22.505 -14.076 -52.509 1.00 47.06 186 ALA A CA 1
ATOM 1407 C C . ALA A 1 186 ? 21.400 -13.750 -53.536 1.00 47.06 186 ALA A C 1
ATOM 1409 O O . ALA A 1 186 ? 21.516 -14.137 -54.700 1.00 47.06 186 ALA A O 1
ATOM 1410 N N . ASN A 1 187 ? 20.402 -12.952 -53.142 1.00 43.16 187 ASN A N 1
ATOM 1411 C CA . ASN A 1 187 ? 19.257 -12.567 -53.979 1.00 43.16 187 ASN A CA 1
ATOM 1412 C C . ASN A 1 187 ? 19.568 -11.446 -54.986 1.00 43.16 187 ASN A C 1
ATOM 1414 O O . ASN A 1 187 ? 18.785 -11.214 -55.890 1.00 43.16 187 ASN A O 1
ATOM 1418 N N . VAL A 1 188 ? 20.709 -10.757 -54.882 1.00 49.25 188 VAL A N 1
ATOM 1419 C CA . VAL A 1 188 ? 21.178 -9.846 -55.951 1.00 49.25 188 VAL A CA 1
ATOM 1420 C C . VAL A 1 188 ? 21.921 -10.614 -57.063 1.00 49.25 188 VAL A C 1
ATOM 1422 O O . VAL A 1 188 ? 22.028 -10.126 -58.186 1.00 49.25 188 VAL A O 1
ATOM 1425 N N . ARG A 1 189 ? 22.419 -11.838 -56.795 1.00 46.69 189 ARG A N 1
ATOM 1426 C CA . ARG A 1 189 ? 23.075 -12.701 -57.807 1.00 46.69 189 ARG A CA 1
ATOM 1427 C C . ARG A 1 189 ? 22.110 -13.597 -58.582 1.00 46.69 189 ARG A C 1
ATOM 1429 O O . ARG A 1 189 ? 22.435 -13.974 -59.706 1.00 46.69 189 ARG A O 1
ATOM 1436 N N . ALA A 1 190 ? 20.959 -13.937 -58.015 1.00 41.09 190 ALA A N 1
ATOM 1437 C CA . ALA A 1 190 ? 19.849 -14.524 -58.753 1.00 41.09 190 ALA A CA 1
ATOM 1438 C C . ALA A 1 190 ? 18.881 -13.383 -59.060 1.00 41.09 190 ALA A C 1
ATOM 1440 O O . ALA A 1 190 ? 18.425 -12.756 -58.121 1.00 41.09 190 ALA A O 1
ATOM 1441 N N . GLY A 1 191 ? 18.613 -13.063 -60.329 1.00 44.22 191 GLY A N 1
ATOM 1442 C CA . GLY A 1 191 ? 17.676 -12.001 -60.732 1.00 44.22 191 GLY A CA 1
ATOM 1443 C C . GLY A 1 191 ? 16.214 -12.313 -60.392 1.00 44.22 191 GLY A C 1
ATOM 1444 O O . GLY A 1 191 ? 15.365 -12.289 -61.277 1.00 44.22 191 GLY A O 1
ATOM 1445 N N . ASP A 1 192 ? 15.950 -12.652 -59.135 1.00 38.91 192 ASP A N 1
ATOM 1446 C CA . ASP A 1 192 ? 14.667 -13.040 -58.585 1.00 38.91 192 ASP A CA 1
ATOM 1447 C C . ASP A 1 192 ? 14.014 -11.816 -57.937 1.00 38.91 192 ASP A C 1
ATOM 1449 O O . ASP A 1 192 ? 14.666 -10.995 -57.283 1.00 38.91 192 ASP A O 1
ATOM 1453 N N . THR A 1 193 ? 12.722 -11.658 -58.193 1.00 43.06 193 THR A N 1
ATOM 1454 C CA . THR A 1 193 ? 11.900 -10.544 -57.713 1.00 43.06 193 THR A CA 1
ATOM 1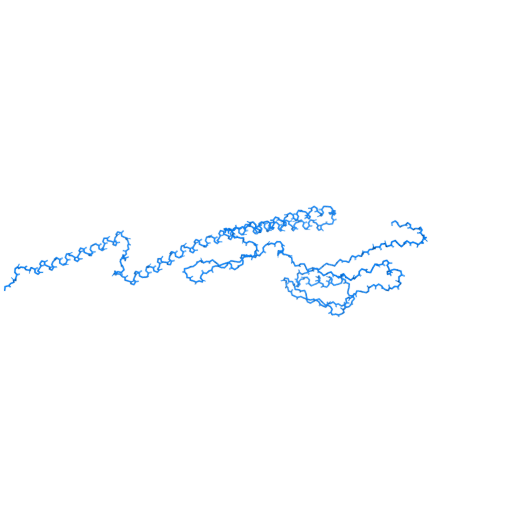455 C C . THR A 1 193 ? 12.008 -10.386 -56.197 1.00 43.06 193 THR A C 1
ATOM 1457 O O . THR A 1 193 ? 12.082 -11.379 -55.476 1.00 43.06 193 THR A O 1
ATOM 1460 N N . ALA A 1 194 ? 12.014 -9.134 -55.719 1.00 48.81 194 ALA A N 1
ATOM 1461 C CA . ALA A 1 194 ? 12.038 -8.795 -54.296 1.00 48.81 194 ALA A CA 1
ATOM 1462 C C . ALA A 1 194 ? 11.087 -9.704 -53.489 1.00 48.81 194 ALA A C 1
ATOM 1464 O O . ALA A 1 194 ? 9.983 -9.966 -53.976 1.00 48.81 194 ALA A O 1
ATOM 1465 N N . PRO A 1 195 ? 11.474 -10.184 -52.289 1.00 52.56 195 PRO A N 1
ATOM 1466 C CA . PRO A 1 195 ? 10.579 -10.995 -51.474 1.00 52.56 195 PRO A CA 1
ATOM 1467 C C . PRO A 1 195 ? 9.303 -10.188 -51.218 1.00 52.56 195 PRO A C 1
ATOM 1469 O O . PRO A 1 195 ? 9.339 -9.138 -50.577 1.00 52.56 195 PRO A O 1
ATOM 1472 N N . ALA A 1 196 ? 8.190 -10.643 -51.794 1.00 53.16 196 ALA A N 1
ATOM 1473 C CA . ALA A 1 196 ? 6.882 -10.072 -51.526 1.00 53.16 196 ALA A CA 1
ATOM 1474 C C . ALA A 1 196 ? 6.568 -10.255 -50.034 1.00 53.16 196 ALA A C 1
ATOM 1476 O O . ALA A 1 196 ? 6.923 -11.280 -49.448 1.00 53.16 196 ALA A O 1
ATOM 1477 N N . SER A 1 197 ? 5.915 -9.261 -49.426 1.00 52.75 197 SER A N 1
ATOM 1478 C CA . SER A 1 197 ? 5.388 -9.384 -48.063 1.00 52.75 197 SER A CA 1
ATOM 1479 C C . SER A 1 197 ? 4.532 -10.655 -47.982 1.00 52.75 197 SER A C 1
ATOM 1481 O O . SER A 1 197 ? 3.615 -10.814 -48.786 1.00 52.75 197 SER A O 1
ATOM 1483 N N . LEU A 1 198 ? 4.846 -11.574 -47.058 1.00 58.38 198 LEU A N 1
ATOM 1484 C CA . LEU A 1 198 ? 4.143 -12.863 -46.912 1.00 58.38 198 LEU A CA 1
ATOM 1485 C C . LEU A 1 198 ? 2.737 -12.723 -46.298 1.00 58.38 198 LEU A C 1
ATOM 1487 O O . LEU A 1 198 ? 2.070 -13.727 -46.067 1.00 58.38 198 LEU A O 1
ATOM 1491 N N . VAL A 1 199 ? 2.302 -11.493 -46.027 1.00 59.25 199 VAL A N 1
ATOM 1492 C CA . VAL A 1 199 ? 0.990 -11.159 -45.472 1.00 59.25 199 VAL A CA 1
ATOM 1493 C C . VAL A 1 199 ? -0.104 -11.596 -46.449 1.00 59.25 199 VAL A C 1
ATOM 1495 O O . VAL A 1 199 ? -0.157 -11.112 -47.587 1.00 59.25 199 VAL A O 1
ATOM 1498 N N . SER A 1 200 ? -0.954 -12.527 -46.010 1.00 58.22 200 SER A N 1
ATOM 1499 C CA . SER A 1 200 ? -2.079 -13.043 -46.791 1.00 58.22 200 SER A CA 1
ATOM 1500 C C . SER A 1 200 ? -3.318 -12.169 -46.587 1.00 58.22 200 SER A C 1
ATOM 1502 O O . SER A 1 200 ? -3.460 -11.490 -45.577 1.00 58.22 200 SER A O 1
ATOM 1504 N N . ALA A 1 201 ? -4.248 -12.189 -47.544 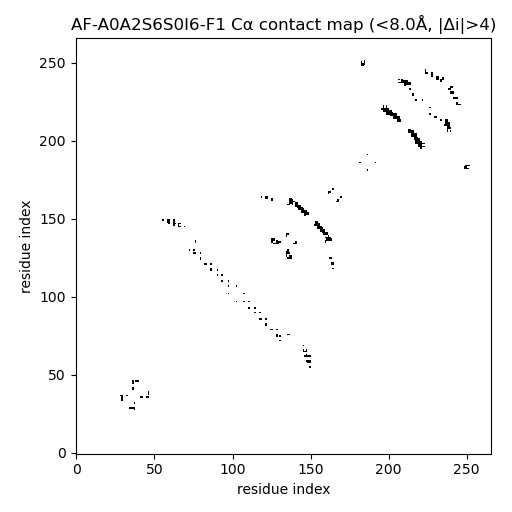1.00 56.16 201 ALA A N 1
ATOM 1505 C CA . ALA A 1 201 ? -5.561 -11.585 -47.326 1.00 56.16 201 ALA A CA 1
ATOM 1506 C C . ALA A 1 201 ? -6.289 -12.345 -46.198 1.00 56.16 201 ALA A C 1
ATOM 1508 O O . ALA A 1 201 ? -6.361 -13.578 -46.262 1.00 56.16 201 ALA A O 1
ATOM 1509 N N . ASN A 1 202 ? -6.856 -11.606 -45.235 1.00 59.97 202 ASN A N 1
ATOM 1510 C CA . ASN A 1 202 ? -7.538 -12.082 -44.018 1.00 59.97 202 ASN A CA 1
ATOM 1511 C C . ASN A 1 202 ? -6.629 -12.532 -42.853 1.00 59.97 202 ASN A C 1
ATOM 1513 O O . ASN A 1 202 ? -7.087 -13.302 -42.008 1.00 59.97 202 ASN A O 1
ATOM 1517 N N . ASP A 1 203 ? -5.378 -12.064 -42.767 1.00 62.28 203 ASP A N 1
ATOM 1518 C CA . ASP A 1 203 ? -4.575 -12.156 -41.527 1.00 62.28 203 ASP A CA 1
ATOM 1519 C C . ASP A 1 203 ? -4.993 -11.063 -40.515 1.00 62.28 203 ASP A C 1
ATOM 1521 O O . ASP A 1 203 ? -4.161 -10.385 -39.906 1.00 62.28 203 ASP A O 1
ATOM 1525 N N . ASP A 1 204 ? -6.302 -10.865 -40.367 1.00 69.19 204 ASP A N 1
ATOM 1526 C CA . ASP A 1 204 ? -6.869 -9.841 -39.499 1.00 69.19 204 ASP A CA 1
ATOM 1527 C C . ASP A 1 204 ? -6.609 -10.215 -38.040 1.00 69.19 204 ASP A C 1
ATOM 1529 O O . ASP A 1 204 ? -6.698 -11.384 -37.643 1.00 69.19 204 ASP A O 1
ATOM 1533 N N . PHE A 1 205 ? -6.299 -9.216 -37.220 1.00 68.19 205 PHE A N 1
ATOM 1534 C CA . PHE A 1 205 ? -6.071 -9.425 -35.797 1.00 68.19 205 PHE A CA 1
ATOM 1535 C C . PHE A 1 205 ? -6.852 -8.430 -34.950 1.00 68.19 205 PHE A C 1
ATOM 1537 O O . PHE A 1 205 ? -6.978 -7.246 -35.273 1.00 68.19 205 PHE A O 1
ATOM 1544 N N . ASP A 1 206 ? -7.360 -8.935 -33.829 1.00 68.00 206 ASP A N 1
ATOM 1545 C CA . ASP A 1 206 ? -8.064 -8.139 -32.837 1.00 68.00 206 ASP A CA 1
ATOM 1546 C C . ASP A 1 206 ? -7.063 -7.518 -31.868 1.00 68.00 206 ASP A C 1
ATOM 1548 O O . ASP A 1 206 ? -6.349 -8.216 -31.143 1.00 68.00 206 ASP A O 1
ATOM 1552 N N . ILE A 1 207 ? -7.042 -6.189 -31.809 1.00 67.12 207 ILE A N 1
ATOM 1553 C CA . ILE A 1 207 ? -6.358 -5.467 -30.744 1.00 67.12 207 ILE A CA 1
ATOM 1554 C C . ILE A 1 207 ? -7.330 -5.277 -29.592 1.00 67.12 207 ILE A C 1
ATOM 1556 O O . ILE A 1 207 ? -8.333 -4.576 -29.723 1.00 67.12 207 ILE A O 1
ATOM 1560 N N . THR A 1 208 ? -6.989 -5.832 -28.433 1.00 66.19 208 THR A N 1
ATOM 1561 C CA . THR A 1 208 ? -7.669 -5.547 -27.169 1.00 66.19 208 THR A CA 1
ATOM 1562 C C . THR A 1 208 ? -6.828 -4.577 -26.347 1.00 66.19 208 THR A C 1
ATOM 1564 O O . THR A 1 208 ? -5.755 -4.948 -25.867 1.00 66.19 208 THR A O 1
ATOM 1567 N N . GLY A 1 209 ? -7.296 -3.342 -26.184 1.00 63.38 209 GLY A N 1
ATOM 1568 C CA . GLY A 1 209 ? -6.628 -2.337 -25.360 1.00 63.38 209 GLY A CA 1
ATOM 1569 C C . GLY A 1 209 ? -7.501 -1.831 -24.212 1.00 63.38 209 GLY A C 1
ATOM 1570 O O . GLY A 1 209 ? -8.591 -2.343 -23.961 1.00 63.38 209 GLY A O 1
ATOM 1571 N N . LEU A 1 210 ? -7.010 -0.818 -23.492 1.00 61.78 210 LEU A N 1
ATOM 1572 C CA . LEU A 1 210 ? -7.681 -0.273 -22.303 1.00 61.78 210 LEU A CA 1
ATOM 1573 C C . LEU A 1 210 ? -9.007 0.432 -22.641 1.00 61.78 210 LEU A C 1
ATOM 1575 O O . LEU A 1 210 ? -9.905 0.479 -21.803 1.00 61.78 210 LEU A O 1
ATOM 1579 N N . LEU A 1 211 ? -9.121 0.991 -23.851 1.00 59.62 211 LEU A N 1
ATOM 1580 C CA . LEU A 1 211 ? -10.277 1.785 -24.285 1.00 59.62 211 LEU A CA 1
ATOM 1581 C C . LEU A 1 211 ? -11.325 0.953 -25.047 1.00 59.62 211 LEU A C 1
ATOM 1583 O O . LEU A 1 211 ? -12.470 1.388 -25.171 1.00 59.62 211 LEU A O 1
ATOM 1587 N N . GLY A 1 212 ? -10.969 -0.251 -25.509 1.00 67.06 212 GLY A N 1
ATOM 1588 C CA . GLY A 1 212 ? -11.853 -1.107 -26.294 1.00 67.06 212 GLY A CA 1
ATOM 1589 C C . GLY A 1 212 ? -11.111 -2.117 -27.168 1.00 67.06 212 GLY A C 1
ATOM 1590 O O . GLY A 1 212 ? -9.885 -2.241 -27.123 1.00 67.06 212 GLY A O 1
ATOM 1591 N N . THR A 1 213 ? -11.883 -2.854 -27.966 1.00 69.50 213 THR A N 1
ATOM 1592 C CA . THR A 1 213 ? -11.383 -3.834 -28.936 1.00 69.50 213 THR A CA 1
ATOM 1593 C C . THR A 1 213 ? -11.590 -3.319 -30.359 1.00 69.50 213 THR A C 1
ATOM 1595 O O . THR A 1 213 ? -12.695 -2.876 -30.676 1.00 69.50 213 THR A O 1
ATOM 1598 N N . ALA A 1 214 ? -10.578 -3.401 -31.223 1.00 68.00 214 ALA A N 1
ATOM 1599 C CA . ALA A 1 214 ? -10.712 -3.085 -32.646 1.00 68.00 214 ALA A CA 1
ATOM 1600 C C . ALA A 1 214 ? -10.094 -4.189 -33.509 1.00 68.00 214 ALA A C 1
ATOM 1602 O O . ALA A 1 214 ? -8.987 -4.645 -33.224 1.00 68.00 214 ALA A O 1
ATOM 1603 N N . THR A 1 215 ? -10.808 -4.580 -34.563 1.00 68.88 215 THR A N 1
ATOM 1604 C CA . THR A 1 215 ? -10.301 -5.452 -35.624 1.00 68.88 215 THR A CA 1
ATOM 1605 C C . THR A 1 215 ? -9.422 -4.620 -36.556 1.00 68.88 215 THR A C 1
ATOM 1607 O O . THR A 1 215 ? -9.800 -3.507 -36.946 1.00 68.88 215 THR A O 1
ATOM 1610 N N . ILE A 1 216 ? -8.243 -5.131 -36.897 1.00 72.38 216 ILE A N 1
ATOM 1611 C CA . ILE A 1 216 ? -7.401 -4.558 -37.947 1.00 72.38 216 ILE A CA 1
ATOM 1612 C C . ILE A 1 216 ? -7.489 -5.457 -39.160 1.00 72.38 216 ILE A C 1
ATOM 1614 O O . ILE A 1 216 ? -7.020 -6.591 -39.120 1.00 72.38 216 ILE A O 1
ATOM 1618 N N . ASP A 1 217 ? -8.074 -4.909 -40.219 1.00 70.31 217 ASP A N 1
ATOM 1619 C CA . ASP A 1 217 ? -8.200 -5.592 -41.497 1.00 70.31 217 ASP A CA 1
ATOM 1620 C C . ASP A 1 217 ? -6.854 -5.489 -42.228 1.00 70.31 217 ASP A C 1
ATOM 1622 O O . ASP A 1 217 ? -6.430 -4.396 -42.624 1.00 70.31 217 ASP A O 1
ATOM 1626 N N . VAL A 1 218 ? -6.154 -6.614 -42.365 1.00 69.31 218 VAL A N 1
ATOM 1627 C CA . VAL A 1 218 ? -4.850 -6.687 -43.028 1.00 69.31 218 VAL A CA 1
ATOM 1628 C C . VAL A 1 218 ? -5.035 -7.277 -44.424 1.00 69.31 218 VAL A C 1
ATOM 1630 O O . VAL A 1 218 ? -5.452 -8.424 -44.610 1.00 69.31 218 VAL A O 1
ATOM 1633 N N . ASN A 1 219 ? -4.677 -6.496 -45.443 1.00 68.00 219 ASN A N 1
ATOM 1634 C CA . ASN A 1 219 ? -4.790 -6.907 -46.835 1.00 68.00 219 ASN A CA 1
ATOM 1635 C C . ASN A 1 219 ? -3.488 -7.544 -47.346 1.00 68.00 219 ASN A C 1
ATOM 1637 O O . ASN A 1 219 ? -2.378 -7.228 -46.911 1.00 68.00 219 ASN A O 1
ATOM 1641 N N . ALA A 1 220 ? -3.623 -8.421 -48.349 1.00 59.41 220 ALA A N 1
ATOM 1642 C CA . ALA A 1 220 ? -2.481 -9.066 -48.988 1.00 59.41 220 ALA A CA 1
ATOM 1643 C C . ALA A 1 220 ? -1.472 -8.031 -49.514 1.00 59.41 220 ALA A C 1
ATOM 1645 O O . ALA A 1 220 ? -1.828 -7.144 -50.294 1.00 59.41 220 ALA A O 1
ATOM 1646 N N . GLY A 1 221 ? -0.206 -8.180 -49.122 1.00 63.72 221 GLY A N 1
ATOM 1647 C CA . GLY A 1 221 ? 0.882 -7.306 -49.565 1.00 63.72 221 GLY A CA 1
ATOM 1648 C C . GLY A 1 221 ? 1.106 -6.042 -48.732 1.00 63.72 221 GLY A C 1
ATOM 1649 O O . GLY A 1 221 ? 2.012 -5.282 -49.078 1.00 63.72 221 GLY A O 1
ATOM 1650 N N . ASN A 1 222 ? 0.364 -5.819 -47.639 1.00 68.50 222 ASN A N 1
ATOM 1651 C CA . ASN A 1 222 ? 0.710 -4.751 -46.701 1.00 68.50 222 ASN A CA 1
ATOM 1652 C C . ASN A 1 222 ? 2.125 -4.966 -46.140 1.00 68.50 222 ASN A C 1
ATOM 1654 O O . ASN A 1 222 ? 2.526 -6.079 -45.777 1.00 68.50 222 ASN A O 1
ATOM 1658 N N . THR A 1 223 ? 2.906 -3.890 -46.099 1.00 70.12 223 THR A N 1
ATOM 1659 C CA . THR A 1 223 ? 4.202 -3.876 -45.425 1.00 70.12 223 THR A CA 1
ATOM 1660 C C . THR A 1 223 ? 4.002 -3.685 -43.924 1.00 70.12 223 THR A C 1
ATOM 1662 O O . THR A 1 223 ? 2.955 -3.223 -43.474 1.00 70.12 223 THR A O 1
ATOM 1665 N N . ALA A 1 224 ? 5.025 -3.994 -43.124 1.00 68.31 224 ALA A N 1
ATOM 1666 C CA . ALA A 1 224 ? 4.970 -3.756 -41.681 1.00 68.31 224 ALA A CA 1
ATOM 1667 C C . ALA A 1 224 ? 4.705 -2.274 -41.329 1.00 68.31 224 ALA A C 1
ATOM 1669 O O . ALA A 1 224 ? 4.170 -1.993 -40.263 1.00 68.31 224 ALA A O 1
ATOM 1670 N N . ALA A 1 225 ? 5.040 -1.333 -42.224 1.00 73.19 225 ALA A N 1
ATOM 1671 C CA . ALA A 1 225 ? 4.715 0.082 -42.059 1.00 73.19 225 ALA A CA 1
ATOM 1672 C C . ALA A 1 225 ? 3.213 0.359 -42.249 1.00 73.19 225 ALA A C 1
ATOM 1674 O O . ALA A 1 225 ? 2.619 1.025 -41.408 1.00 73.19 225 ALA A O 1
ATOM 1675 N N . ASP A 1 226 ? 2.593 -0.217 -43.284 1.00 73.50 226 ASP A N 1
ATOM 1676 C CA . ASP A 1 226 ? 1.160 -0.030 -43.566 1.00 73.50 226 ASP A CA 1
ATOM 1677 C C . ASP A 1 226 ? 0.283 -0.639 -42.456 1.00 73.50 226 ASP A C 1
ATOM 1679 O O . ASP A 1 226 ? -0.723 -0.061 -42.056 1.00 73.50 226 ASP A O 1
ATOM 1683 N N . ILE A 1 227 ? 0.690 -1.790 -41.903 1.00 72.94 227 ILE A N 1
ATOM 1684 C CA . ILE A 1 227 ? -0.010 -2.423 -40.771 1.00 72.94 227 ILE A CA 1
ATOM 1685 C C . ILE A 1 227 ? 0.082 -1.539 -39.522 1.00 72.94 227 ILE A C 1
ATOM 1687 O O . ILE A 1 227 ? -0.902 -1.372 -38.810 1.00 72.94 227 ILE A O 1
ATOM 1691 N N . VAL A 1 228 ? 1.242 -0.932 -39.259 1.00 75.00 228 VAL A N 1
ATOM 1692 C CA . VAL A 1 228 ? 1.415 -0.010 -38.127 1.00 75.00 228 VAL A CA 1
ATOM 1693 C C . VAL A 1 228 ? 0.590 1.261 -38.288 1.00 75.00 228 VAL A C 1
ATOM 1695 O O . VAL A 1 228 ? 0.065 1.762 -37.295 1.00 75.00 228 VAL A O 1
ATOM 1698 N N . GLU A 1 229 ? 0.448 1.775 -39.506 1.00 79.88 229 GLU A N 1
ATOM 1699 C CA . GLU A 1 229 ? -0.424 2.916 -39.788 1.00 79.88 229 GLU A CA 1
ATOM 1700 C C . GLU A 1 229 ? -1.887 2.574 -39.475 1.00 79.88 229 GLU A C 1
ATOM 1702 O O . GLU A 1 229 ? -2.519 3.283 -38.696 1.00 79.88 229 GLU A O 1
ATOM 1707 N N . LEU A 1 230 ? -2.381 1.416 -39.931 1.00 76.31 230 LEU A N 1
ATOM 1708 C CA . LEU A 1 230 ? -3.729 0.932 -39.602 1.00 76.31 230 LEU A CA 1
ATOM 1709 C C . LEU A 1 230 ? -3.945 0.735 -38.090 1.00 76.31 230 LEU A C 1
ATOM 1711 O O . LEU A 1 230 ? -5.038 0.998 -37.584 1.00 76.31 230 LEU A O 1
ATOM 1715 N N . VAL A 1 231 ? -2.913 0.303 -37.355 1.00 76.44 231 VAL A N 1
ATOM 1716 C CA . VAL A 1 231 ? -2.960 0.191 -35.886 1.00 76.44 231 VAL A CA 1
ATOM 1717 C C . VAL A 1 231 ? -3.035 1.566 -35.227 1.00 76.44 231 VAL A C 1
ATOM 1719 O O . VAL A 1 231 ? -3.892 1.796 -34.371 1.00 76.44 231 VAL A O 1
ATOM 1722 N N . ASN A 1 232 ? -2.155 2.486 -35.623 1.00 80.81 232 ASN A N 1
ATOM 1723 C CA . ASN A 1 232 ? -2.083 3.823 -35.040 1.00 80.81 232 ASN A CA 1
ATOM 1724 C C . ASN A 1 232 ? -3.320 4.671 -35.390 1.00 80.81 232 ASN A C 1
ATOM 1726 O O . ASN A 1 232 ? -3.765 5.456 -34.557 1.00 80.81 232 ASN A O 1
ATOM 1730 N N . ASP A 1 233 ? -3.958 4.450 -36.539 1.00 79.81 233 ASP A N 1
ATOM 1731 C CA . ASP A 1 233 ? -5.236 5.081 -36.900 1.00 79.81 233 ASP A CA 1
ATOM 1732 C C . ASP A 1 233 ? -6.398 4.648 -35.989 1.00 79.81 233 ASP A C 1
ATOM 1734 O O . ASP A 1 233 ? -7.406 5.348 -35.858 1.00 79.81 233 ASP A O 1
ATOM 1738 N N . LYS A 1 234 ? -6.280 3.491 -35.327 1.00 77.19 234 LYS A N 1
ATOM 1739 C CA . LYS A 1 234 ? -7.247 3.009 -34.329 1.00 77.19 234 LYS A CA 1
ATOM 1740 C C . LYS A 1 234 ? -6.836 3.326 -32.891 1.00 77.19 234 LYS A C 1
ATOM 1742 O O . LYS A 1 234 ? -7.526 2.879 -31.970 1.00 77.19 234 LYS A O 1
ATOM 1747 N N . PHE A 1 235 ? -5.796 4.140 -32.690 1.00 73.81 235 PHE A N 1
ATOM 1748 C CA . PHE A 1 235 ? -5.287 4.509 -31.368 1.00 73.81 235 PHE A CA 1
ATOM 1749 C C . PHE A 1 235 ? -6.365 5.112 -30.459 1.00 73.81 235 PHE A C 1
ATOM 1751 O O . PHE A 1 235 ? -6.458 4.729 -29.298 1.00 73.81 235 PHE A O 1
ATOM 1758 N N . ASP A 1 236 ? -7.244 5.972 -30.977 1.00 73.50 236 ASP A N 1
ATOM 1759 C CA . ASP A 1 236 ? -8.303 6.595 -30.167 1.00 73.50 236 ASP A CA 1
ATOM 1760 C C . ASP A 1 236 ? -9.346 5.588 -29.640 1.00 73.50 236 ASP A C 1
ATOM 1762 O O . ASP A 1 236 ? -10.017 5.854 -28.644 1.00 73.50 236 ASP A O 1
ATOM 1766 N N . ASN A 1 237 ? -9.475 4.419 -30.281 1.00 69.75 237 ASN A N 1
ATOM 1767 C CA . ASN A 1 237 ? -10.435 3.380 -29.892 1.00 69.75 237 ASN A CA 1
ATOM 1768 C C . ASN A 1 237 ? -9.811 2.277 -29.024 1.00 69.75 237 ASN A C 1
ATOM 1770 O O . ASN A 1 237 ? -10.507 1.684 -28.202 1.00 69.75 237 ASN A O 1
ATOM 1774 N N . THR A 1 238 ? -8.521 1.975 -29.200 1.00 70.38 238 THR A N 1
ATOM 1775 C CA . THR A 1 238 ? -7.839 0.881 -28.482 1.00 70.38 238 THR A CA 1
ATOM 1776 C C . THR A 1 238 ? -6.859 1.384 -27.421 1.00 70.38 238 THR A C 1
ATOM 1778 O O . THR A 1 238 ? -6.657 0.722 -26.404 1.00 70.38 238 THR A O 1
ATOM 1781 N N . GLY A 1 239 ? -6.267 2.563 -27.608 1.00 64.69 239 GLY A N 1
ATOM 1782 C CA . GLY A 1 239 ? -5.163 3.080 -26.796 1.00 64.69 239 GLY A CA 1
ATOM 1783 C C . GLY A 1 239 ? -3.832 2.356 -27.034 1.00 64.69 239 GLY A C 1
ATOM 1784 O O . GLY A 1 239 ? -2.926 2.468 -26.210 1.00 64.69 239 GLY A O 1
ATOM 1785 N N . VAL A 1 240 ? -3.715 1.587 -28.123 1.00 70.38 240 VAL A N 1
ATOM 1786 C CA . VAL A 1 240 ? -2.521 0.802 -28.472 1.00 70.38 240 VAL A CA 1
ATOM 1787 C C . VAL A 1 240 ? -1.782 1.489 -29.614 1.00 70.38 240 VAL A C 1
ATOM 1789 O O . VAL A 1 240 ? -2.362 1.719 -30.670 1.00 70.38 240 VAL A O 1
ATOM 1792 N N . SER A 1 241 ? -0.503 1.807 -29.406 1.00 71.19 241 SER A N 1
ATOM 1793 C CA . SER A 1 241 ? 0.387 2.296 -30.464 1.00 71.19 241 SER A CA 1
ATOM 1794 C C . SER A 1 241 ? 1.311 1.174 -30.914 1.00 71.19 241 SER A C 1
ATOM 1796 O O . SER A 1 241 ? 1.807 0.404 -30.089 1.00 71.19 241 SER A O 1
ATOM 1798 N N . ALA A 1 242 ? 1.543 1.082 -32.220 1.00 69.56 242 ALA A N 1
ATOM 1799 C CA . ALA A 1 242 ? 2.458 0.116 -32.800 1.00 69.56 242 ALA A CA 1
ATOM 1800 C C . ALA A 1 242 ? 3.666 0.814 -33.423 1.00 69.56 242 ALA A C 1
ATOM 1802 O O . ALA A 1 242 ? 3.606 1.949 -33.897 1.00 69.56 242 ALA A O 1
ATOM 1803 N N . THR A 1 243 ? 4.792 0.110 -33.432 1.00 70.81 243 THR A N 1
ATOM 1804 C CA . THR A 1 243 ? 5.998 0.512 -34.153 1.00 70.81 243 THR A CA 1
ATOM 1805 C C . THR A 1 243 ? 6.560 -0.724 -34.838 1.00 70.81 243 THR A C 1
ATOM 1807 O O . THR A 1 243 ? 6.689 -1.776 -34.216 1.00 70.81 243 THR A O 1
ATOM 1810 N N . ALA A 1 244 ? 6.899 -0.604 -36.119 1.00 68.75 244 ALA A N 1
ATOM 1811 C CA . ALA A 1 244 ? 7.532 -1.661 -36.892 1.00 68.75 244 ALA A CA 1
ATOM 1812 C C . ALA A 1 244 ? 8.983 -1.274 -37.143 1.00 68.75 244 ALA A C 1
ATOM 1814 O O . ALA A 1 244 ? 9.277 -0.154 -37.559 1.00 68.75 244 ALA A O 1
ATOM 1815 N N . THR A 1 245 ? 9.890 -2.219 -36.923 1.00 65.50 245 THR A N 1
ATOM 1816 C CA . THR A 1 245 ? 11.291 -2.078 -37.314 1.00 65.50 245 THR A CA 1
ATOM 1817 C C . THR A 1 245 ? 11.620 -3.194 -38.288 1.00 65.50 245 THR A C 1
ATOM 1819 O O . THR A 1 245 ? 11.475 -4.367 -37.961 1.00 65.50 245 THR A O 1
ATOM 1822 N N . THR A 1 246 ? 12.076 -2.837 -39.485 1.00 64.06 246 THR A N 1
ATOM 1823 C CA . THR A 1 246 ? 12.634 -3.796 -40.441 1.00 64.06 246 THR A CA 1
ATOM 1824 C C . THR A 1 246 ? 14.153 -3.687 -40.389 1.00 64.06 246 THR A C 1
ATOM 1826 O O . THR A 1 246 ? 14.729 -2.646 -40.701 1.00 64.06 246 THR A O 1
ATOM 1829 N N . THR A 1 247 ? 14.828 -4.744 -39.940 1.00 59.91 247 THR A N 1
ATOM 1830 C CA . THR A 1 247 ? 16.293 -4.806 -39.946 1.00 59.91 247 THR A CA 1
ATOM 1831 C C . THR A 1 247 ? 16.759 -5.677 -41.108 1.00 59.91 247 THR A C 1
ATOM 1833 O O . THR A 1 247 ? 16.229 -6.758 -41.351 1.00 59.91 247 THR A O 1
ATOM 1836 N N . VAL A 1 248 ? 17.754 -5.202 -41.862 1.00 56.53 248 VAL A N 1
ATOM 1837 C CA . VAL A 1 248 ? 18.391 -5.979 -42.934 1.00 56.53 248 VAL A CA 1
ATOM 1838 C C . VAL A 1 248 ? 19.798 -6.342 -42.485 1.00 56.53 248 VAL A C 1
ATOM 1840 O O . VAL A 1 248 ? 20.625 -5.465 -42.240 1.00 56.53 248 VAL A O 1
ATOM 1843 N N . LYS A 1 249 ? 20.094 -7.640 -42.402 1.00 49.28 249 LYS A N 1
ATOM 1844 C CA . LYS A 1 249 ? 21.443 -8.132 -42.113 1.00 49.28 249 LYS A CA 1
ATOM 1845 C C . LYS A 1 249 ? 22.195 -8.393 -43.415 1.00 49.28 249 LYS A C 1
ATOM 1847 O O . LYS A 1 249 ? 21.905 -9.344 -44.139 1.00 49.28 249 LYS A O 1
ATOM 1852 N N . LEU A 1 250 ? 23.187 -7.555 -43.708 1.00 52.78 250 LEU A N 1
ATOM 1853 C CA . LEU A 1 250 ? 24.116 -7.774 -44.815 1.00 52.78 250 LEU A CA 1
ATOM 1854 C C . LEU A 1 250 ? 25.346 -8.517 -44.287 1.00 52.78 250 LEU A C 1
ATOM 1856 O O . LEU A 1 250 ? 26.149 -7.950 -43.551 1.00 52.78 250 LEU A O 1
ATOM 1860 N N . GLN A 1 251 ? 25.506 -9.782 -44.680 1.00 51.50 251 GLN A N 1
ATOM 1861 C CA . GLN A 1 251 ? 26.714 -10.560 -44.398 1.00 51.50 251 GLN A CA 1
ATOM 1862 C C . GLN A 1 251 ? 27.499 -10.796 -45.693 1.00 51.50 251 GLN A C 1
ATOM 1864 O O . GLN A 1 251 ? 27.022 -11.444 -46.631 1.00 51.50 251 GLN A O 1
ATOM 1869 N N . VAL A 1 252 ? 28.719 -10.259 -45.755 1.00 54.25 252 VAL A N 1
ATOM 1870 C CA . VAL A 1 252 ? 29.654 -10.523 -46.853 1.00 54.25 252 VAL A CA 1
ATOM 1871 C C . VAL A 1 252 ? 30.366 -11.838 -46.553 1.00 54.25 252 VAL A C 1
ATOM 1873 O O . VAL A 1 252 ? 31.330 -11.873 -45.793 1.00 54.25 252 VAL A O 1
ATOM 1876 N N . ASN A 1 253 ? 29.899 -12.931 -47.154 1.00 55.09 253 ASN A N 1
ATOM 1877 C CA . ASN A 1 253 ? 30.643 -14.187 -47.146 1.00 55.09 253 ASN A CA 1
ATOM 1878 C C . ASN A 1 253 ? 31.764 -14.072 -48.189 1.00 55.09 253 ASN A C 1
ATOM 1880 O O . ASN A 1 253 ? 31.509 -14.164 -49.393 1.00 55.09 253 ASN A O 1
ATOM 1884 N N . SER A 1 254 ? 33.005 -13.832 -47.758 1.00 44.03 254 SER A N 1
ATOM 1885 C CA . SER A 1 254 ? 34.152 -13.862 -48.667 1.00 44.03 254 SER A CA 1
ATOM 1886 C C . SER A 1 254 ? 34.319 -15.287 -49.202 1.00 44.03 254 SER A C 1
ATOM 1888 O O . SER A 1 254 ? 34.717 -16.212 -48.499 1.00 44.03 254 SER A O 1
ATOM 1890 N N . THR A 1 255 ? 33.964 -15.494 -50.469 1.00 43.44 255 THR A N 1
ATOM 1891 C CA . THR A 1 255 ? 34.230 -16.769 -51.137 1.00 43.44 255 THR A CA 1
ATOM 1892 C C . THR A 1 255 ? 35.693 -16.757 -51.559 1.00 43.44 255 THR A C 1
ATOM 1894 O O . THR A 1 255 ? 36.109 -15.921 -52.360 1.00 43.44 255 THR A O 1
ATOM 1897 N N . ALA A 1 256 ? 36.494 -17.650 -50.984 1.00 49.81 256 ALA A N 1
ATOM 1898 C CA . ALA A 1 256 ? 37.853 -17.890 -51.439 1.00 49.81 256 ALA A CA 1
ATOM 1899 C C . ALA A 1 256 ? 37.823 -18.387 -52.897 1.00 49.81 256 ALA A C 1
ATOM 1901 O O . ALA A 1 256 ? 37.315 -19.472 -53.169 1.00 49.81 256 ALA A O 1
ATOM 1902 N N . GLY A 1 257 ? 38.376 -17.597 -53.822 1.00 49.56 257 GLY A N 1
ATOM 1903 C CA . GLY A 1 257 ? 38.671 -18.026 -55.192 1.00 49.56 257 GLY A CA 1
ATOM 1904 C C . GLY A 1 257 ? 38.175 -17.070 -56.280 1.00 49.56 257 GLY A C 1
ATOM 1905 O O . GLY A 1 257 ? 36.983 -17.005 -56.548 1.00 49.56 257 GLY A O 1
ATOM 1906 N N . ALA A 1 258 ? 39.141 -16.441 -56.959 1.00 37.91 258 ALA A N 1
ATOM 1907 C CA . ALA A 1 258 ? 39.052 -15.572 -58.141 1.00 37.91 258 ALA A CA 1
ATOM 1908 C C . ALA A 1 258 ? 38.789 -14.070 -57.884 1.00 37.91 258 ALA A C 1
ATOM 1910 O O . ALA A 1 258 ? 37.691 -13.616 -57.588 1.00 37.91 258 ALA A O 1
ATOM 1911 N N . MET A 1 259 ? 39.867 -13.300 -58.047 1.00 47.94 259 MET A N 1
ATOM 1912 C CA . MET A 1 259 ? 39.929 -11.837 -58.089 1.00 47.94 259 MET A CA 1
ATOM 1913 C C . MET A 1 259 ? 39.140 -11.263 -59.278 1.00 47.94 259 MET A C 1
ATOM 1915 O O . MET A 1 259 ? 39.044 -11.936 -60.299 1.00 47.94 259 MET A O 1
ATOM 1919 N N . GLN A 1 260 ? 38.699 -9.998 -59.183 1.00 40.47 260 GLN A N 1
ATOM 1920 C CA . GLN A 1 260 ? 38.998 -8.875 -60.107 1.00 40.47 260 GLN A CA 1
ATOM 1921 C C . GLN A 1 260 ? 37.995 -7.727 -59.876 1.00 40.47 260 GLN A C 1
ATOM 1923 O O . GLN A 1 260 ? 36.793 -7.930 -59.998 1.00 40.47 260 GLN A O 1
ATOM 1928 N N . GLY A 1 261 ? 38.485 -6.516 -59.589 1.00 37.00 261 GLY A N 1
ATOM 1929 C CA . GLY A 1 261 ? 37.666 -5.299 -59.653 1.00 37.00 261 GLY A CA 1
ATOM 1930 C C . GLY A 1 261 ? 37.921 -4.294 -58.535 1.00 37.00 261 GLY A C 1
ATOM 1931 O O . GLY A 1 261 ? 37.257 -4.304 -57.507 1.00 37.00 261 GLY A O 1
ATOM 1932 N N . THR A 1 262 ? 38.877 -3.399 -58.761 1.00 47.75 262 THR A N 1
ATOM 1933 C CA . THR A 1 262 ? 39.115 -2.185 -57.977 1.00 47.75 262 THR A CA 1
ATOM 1934 C C . THR A 1 262 ? 37.865 -1.299 -57.996 1.00 47.75 262 THR A C 1
ATOM 1936 O O . THR A 1 262 ? 37.480 -0.806 -59.052 1.00 47.75 262 THR A O 1
ATOM 1939 N N . GLY A 1 263 ? 37.246 -1.065 -56.840 1.00 33.38 263 GLY A N 1
ATOM 1940 C CA . GLY A 1 263 ? 36.104 -0.161 -56.711 1.00 33.38 263 GLY A CA 1
ATOM 1941 C C . GLY A 1 263 ? 36.063 0.455 -55.321 1.00 33.38 263 GLY A C 1
ATOM 1942 O O . GLY A 1 263 ? 35.560 -0.148 -54.382 1.00 33.38 263 GLY A O 1
ATOM 1943 N N . LYS A 1 264 ? 36.646 1.648 -55.191 1.00 34.94 264 LYS A N 1
ATOM 1944 C CA . LYS A 1 264 ? 36.564 2.488 -53.995 1.00 34.94 264 LYS A CA 1
ATOM 1945 C C . LYS A 1 264 ? 35.138 3.043 -53.925 1.00 34.94 264 LYS A C 1
ATOM 1947 O O . LYS A 1 264 ? 34.742 3.762 -54.837 1.00 34.94 264 LYS A O 1
ATOM 1952 N N . VAL A 1 265 ? 34.389 2.720 -52.876 1.00 33.66 265 VAL A N 1
ATOM 1953 C CA . VAL A 1 265 ? 33.142 3.423 -52.547 1.00 33.66 265 VAL A CA 1
ATOM 1954 C C . VAL A 1 265 ? 33.453 4.303 -51.343 1.00 33.66 265 VAL A C 1
ATOM 1956 O O . VAL A 1 265 ? 33.966 3.813 -50.337 1.00 33.66 265 VAL A O 1
ATOM 1959 N N . VAL A 1 266 ? 33.283 5.609 -51.546 1.00 37.22 266 VAL A N 1
ATOM 1960 C CA . VAL A 1 266 ? 33.264 6.639 -50.498 1.00 37.22 266 VAL A CA 1
ATOM 1961 C C . VAL A 1 266 ? 31.995 6.469 -49.681 1.00 37.22 266 VAL A C 1
ATOM 1963 O O . VAL A 1 266 ? 30.953 6.201 -50.320 1.00 37.22 266 VAL A O 1
#

Mean predicted aligned error: 15.52 Å

pLDDT: mean 77.4, std 17.18, range [33.38, 95.5]